Protein AF-A0A914HR76-F1 (afdb_monomer_lite)

Radius of gyration: 30.3 Å; chains: 1; bounding box: 59×58×86 Å

Structure (mmCIF, N/CA/C/O backbone):
data_AF-A0A914HR76-F1
#
_entry.id   AF-A0A914HR76-F1
#
loop_
_atom_site.group_PDB
_atom_site.id
_atom_site.type_symbol
_atom_site.label_atom_id
_atom_site.label_alt_id
_atom_site.label_comp_id
_atom_site.label_asym_id
_atom_site.label_entity_id
_atom_site.label_seq_id
_atom_site.pdbx_PDB_ins_code
_atom_site.Cartn_x
_atom_site.Cartn_y
_atom_site.Cartn_z
_atom_site.occupancy
_atom_site.B_iso_or_equiv
_atom_site.auth_seq_id
_atom_site.auth_comp_id
_atom_site.auth_asym_id
_atom_site.auth_atom_id
_atom_site.pdbx_PDB_model_num
ATOM 1 N N . MET A 1 1 ? 30.035 22.653 13.786 1.00 41.69 1 MET A N 1
ATOM 2 C CA . MET A 1 1 ? 29.464 22.064 12.554 1.00 41.69 1 MET A CA 1
ATOM 3 C C . MET A 1 1 ? 30.575 21.302 11.858 1.00 41.69 1 MET A C 1
ATOM 5 O O . MET A 1 1 ? 31.512 21.931 11.389 1.00 41.69 1 MET A O 1
ATOM 9 N N . SER A 1 2 ? 30.526 19.971 11.881 1.00 46.88 2 SER A N 1
ATOM 10 C CA . SER A 1 2 ? 31.626 19.120 11.411 1.00 46.88 2 SER A CA 1
ATOM 11 C C . SER A 1 2 ? 31.287 18.551 10.036 1.00 46.88 2 SER A C 1
ATOM 13 O O . SER A 1 2 ? 30.321 17.806 9.892 1.00 46.88 2 SER A O 1
ATOM 15 N N . ILE A 1 3 ? 32.066 18.946 9.030 1.00 53.06 3 ILE A N 1
ATOM 16 C CA . ILE A 1 3 ? 31.952 18.503 7.637 1.00 53.06 3 ILE A CA 1
ATOM 17 C C . ILE A 1 3 ? 32.621 17.128 7.531 1.00 53.06 3 ILE A C 1
ATOM 19 O O . ILE A 1 3 ? 33.834 17.008 7.712 1.00 53.06 3 ILE A O 1
ATOM 23 N N . THR A 1 4 ? 31.843 16.079 7.267 1.00 56.47 4 THR A N 1
ATOM 24 C CA . THR A 1 4 ? 32.372 14.736 7.013 1.00 56.47 4 THR A CA 1
ATOM 25 C C . THR A 1 4 ? 32.932 14.654 5.591 1.00 56.47 4 THR A C 1
ATOM 27 O O . THR A 1 4 ? 32.234 14.884 4.605 1.00 56.47 4 THR A O 1
ATOM 30 N N . LYS A 1 5 ? 34.229 14.340 5.489 1.00 58.75 5 LYS A N 1
ATOM 31 C CA . LYS A 1 5 ? 34.945 14.094 4.230 1.00 58.75 5 LYS A CA 1
ATOM 32 C C . LYS A 1 5 ? 34.415 12.819 3.561 1.00 58.75 5 LYS A C 1
ATOM 34 O O . LYS A 1 5 ? 34.592 11.723 4.088 1.00 58.75 5 LYS A O 1
ATOM 39 N N . SER A 1 6 ? 33.798 12.977 2.391 1.00 57.25 6 SER A N 1
ATOM 40 C CA . SER A 1 6 ? 33.477 11.890 1.462 1.00 57.25 6 SER A CA 1
ATOM 41 C C . SER A 1 6 ? 34.778 11.300 0.923 1.00 57.25 6 SER A C 1
ATOM 43 O O . SER A 1 6 ? 35.533 11.983 0.239 1.00 57.25 6 SER A O 1
ATOM 45 N N . THR A 1 7 ? 35.067 10.052 1.278 1.00 54.56 7 THR A N 1
ATOM 46 C CA . THR A 1 7 ? 36.196 9.297 0.733 1.00 54.56 7 THR A CA 1
ATOM 47 C C . THR A 1 7 ? 35.756 8.667 -0.582 1.00 54.56 7 THR A C 1
ATOM 49 O O . THR A 1 7 ? 34.914 7.767 -0.590 1.00 54.56 7 THR A O 1
ATOM 52 N N . ASP A 1 8 ? 36.328 9.147 -1.684 1.00 56.56 8 ASP A N 1
ATOM 53 C CA . ASP A 1 8 ? 36.183 8.559 -3.012 1.00 56.56 8 ASP A CA 1
ATOM 54 C C . ASP A 1 8 ? 36.674 7.109 -2.990 1.00 56.56 8 ASP A C 1
ATOM 56 O O . ASP A 1 8 ? 37.869 6.819 -2.924 1.00 56.56 8 ASP A O 1
ATOM 60 N N . ARG A 1 9 ? 35.727 6.168 -3.006 1.00 51.22 9 ARG A N 1
ATOM 61 C CA . ARG A 1 9 ? 36.018 4.750 -3.211 1.00 51.22 9 ARG A CA 1
ATOM 62 C C . ARG A 1 9 ? 36.084 4.490 -4.708 1.00 51.22 9 ARG A C 1
ATOM 64 O O . ARG A 1 9 ? 35.063 4.250 -5.346 1.00 51.22 9 ARG A O 1
ATOM 71 N N . THR A 1 10 ? 37.293 4.493 -5.253 1.00 59.62 10 THR A N 1
ATOM 72 C CA . THR A 1 10 ? 37.594 3.828 -6.522 1.00 59.62 10 THR A CA 1
ATOM 73 C C . THR A 1 10 ? 37.274 2.335 -6.376 1.00 59.62 10 THR A C 1
ATOM 75 O O . THR A 1 10 ? 37.791 1.684 -5.461 1.00 59.62 10 THR A O 1
ATOM 78 N N . PRO A 1 11 ? 36.396 1.760 -7.216 1.00 57.50 11 PRO A N 1
ATOM 79 C CA . PRO A 1 11 ? 36.110 0.335 -7.158 1.00 57.50 11 PRO A CA 1
ATOM 80 C C . PRO A 1 11 ? 37.369 -0.441 -7.567 1.00 57.50 11 PRO A C 1
ATOM 82 O O . PRO A 1 11 ? 37.806 -0.370 -8.713 1.00 57.50 11 PRO A O 1
ATOM 85 N N . LYS A 1 12 ? 37.972 -1.164 -6.614 1.00 61.22 12 LYS A N 1
ATOM 86 C CA . LYS A 1 12 ? 39.069 -2.103 -6.886 1.00 61.22 12 LYS A CA 1
ATOM 87 C C . LYS A 1 12 ? 38.553 -3.221 -7.793 1.00 61.22 12 LYS A C 1
ATOM 89 O O . LYS A 1 12 ? 37.604 -3.918 -7.436 1.00 61.22 12 LYS A O 1
ATOM 94 N N . LEU A 1 13 ? 39.194 -3.369 -8.949 1.00 58.78 13 LEU A N 1
ATOM 95 C CA . LEU A 1 13 ? 38.837 -4.294 -10.029 1.00 58.78 13 LEU A CA 1
ATOM 96 C C . LEU A 1 13 ? 39.187 -5.769 -9.720 1.00 58.78 13 LEU A C 1
ATOM 98 O O . LEU A 1 13 ? 38.889 -6.652 -10.517 1.00 58.78 13 LEU A O 1
ATOM 102 N N . ASP A 1 14 ? 39.765 -6.053 -8.550 1.00 62.22 14 ASP A N 1
ATOM 103 C CA . ASP A 1 14 ? 40.411 -7.336 -8.217 1.00 62.22 14 ASP A CA 1
ATOM 104 C C . ASP A 1 14 ? 39.445 -8.466 -7.803 1.00 62.22 14 ASP A C 1
ATOM 106 O O . ASP A 1 14 ? 39.868 -9.494 -7.277 1.00 62.22 14 ASP A O 1
ATOM 110 N N . LYS A 1 15 ? 38.130 -8.292 -7.987 1.00 59.03 15 LYS A N 1
ATOM 111 C CA . LYS A 1 15 ? 37.105 -9.286 -7.598 1.00 59.03 15 LYS A CA 1
ATOM 112 C C . LYS A 1 15 ? 36.183 -9.716 -8.740 1.00 59.03 15 LYS A C 1
ATOM 114 O O . LYS A 1 15 ? 35.068 -10.172 -8.496 1.00 59.03 15 LYS A O 1
ATOM 119 N N . LEU A 1 16 ? 36.626 -9.582 -9.987 1.00 55.50 16 LEU A N 1
ATOM 120 C CA . LEU A 1 16 ? 35.971 -10.255 -11.108 1.00 55.50 16 LEU A CA 1
ATOM 121 C C . LEU A 1 16 ? 36.438 -11.714 -11.145 1.00 55.50 16 LEU A C 1
ATOM 123 O O . LEU A 1 16 ? 37.628 -11.991 -11.261 1.00 55.50 16 LEU A O 1
ATOM 127 N N . ASN A 1 17 ? 35.496 -12.652 -11.010 1.00 58.00 17 ASN A N 1
ATOM 128 C CA . ASN A 1 17 ? 35.789 -14.082 -11.075 1.00 58.00 17 ASN A CA 1
ATOM 129 C C . ASN A 1 17 ? 36.459 -14.424 -12.425 1.00 58.00 17 ASN A C 1
ATOM 131 O O . ASN A 1 17 ? 35.865 -14.137 -13.469 1.00 58.00 17 ASN A O 1
ATOM 135 N N . PRO A 1 18 ? 37.625 -15.103 -12.441 1.00 57.91 18 PRO A N 1
ATOM 136 C CA . PRO A 1 18 ? 38.361 -15.427 -13.671 1.00 57.91 18 PRO A CA 1
ATOM 137 C C . PRO A 1 18 ? 37.555 -16.289 -14.659 1.00 57.91 18 PRO A C 1
ATOM 139 O O . PRO A 1 18 ? 37.808 -16.271 -15.859 1.00 57.91 18 PRO A O 1
ATOM 142 N N . ILE A 1 19 ? 36.507 -16.968 -14.184 1.00 50.34 19 ILE A N 1
ATOM 143 C CA . ILE A 1 19 ? 35.603 -17.793 -14.997 1.00 50.34 19 ILE A CA 1
ATOM 144 C C . ILE A 1 19 ? 34.814 -16.960 -16.032 1.00 50.34 19 ILE A C 1
ATOM 146 O O . ILE A 1 19 ? 34.428 -17.494 -17.067 1.00 50.34 19 ILE A O 1
ATOM 150 N N . GLN A 1 20 ? 34.609 -15.652 -15.815 1.00 55.94 20 GLN A N 1
ATOM 151 C CA . GLN A 1 20 ? 33.927 -14.790 -16.796 1.00 55.94 20 GLN A CA 1
ATOM 152 C C . GLN A 1 20 ? 34.851 -14.247 -17.897 1.00 55.94 20 GLN A C 1
ATOM 154 O O . GLN A 1 20 ? 34.352 -13.845 -18.945 1.00 55.94 20 GLN A O 1
ATOM 159 N N . LEU A 1 21 ? 36.174 -14.248 -17.693 1.00 54.78 21 LEU A N 1
ATOM 160 C CA . LEU A 1 21 ? 37.131 -13.739 -18.684 1.00 54.78 21 LEU A CA 1
ATOM 161 C C . LEU A 1 21 ? 37.548 -14.805 -19.716 1.00 54.78 21 LEU A C 1
ATOM 163 O O . LEU A 1 21 ? 37.852 -14.466 -20.854 1.00 54.78 21 LEU A O 1
ATOM 167 N N . ILE A 1 22 ? 37.521 -16.091 -19.350 1.00 51.53 22 ILE A N 1
ATOM 168 C CA . ILE A 1 22 ? 38.103 -17.186 -20.156 1.00 51.53 22 ILE A CA 1
ATOM 169 C C . ILE A 1 22 ? 37.232 -17.581 -21.371 1.00 51.53 22 ILE A C 1
ATOM 171 O O . ILE A 1 22 ? 37.702 -18.248 -22.290 1.00 51.53 22 ILE A O 1
ATOM 175 N N . SER A 1 23 ? 35.971 -17.144 -21.448 1.00 55.59 23 SER A N 1
ATOM 176 C CA . SER A 1 23 ? 35.103 -17.423 -22.605 1.00 55.59 23 SER A CA 1
ATOM 177 C C . SER A 1 23 ? 35.167 -16.372 -23.721 1.00 55.59 23 SER A C 1
ATOM 179 O O . SER A 1 23 ? 34.600 -16.609 -24.787 1.00 55.59 23 SER A O 1
ATOM 181 N N . LEU A 1 24 ? 35.868 -15.247 -23.522 1.00 58.31 24 LEU A N 1
ATOM 182 C CA . LEU A 1 24 ? 35.988 -14.176 -24.524 1.00 58.31 24 LEU A CA 1
ATOM 183 C C . LEU A 1 24 ? 37.002 -14.484 -25.635 1.00 58.31 24 LEU A C 1
ATOM 185 O O . LEU A 1 24 ? 36.773 -14.080 -26.770 1.00 58.31 24 LEU A O 1
ATOM 189 N N . ASP A 1 25 ? 38.047 -15.266 -25.352 1.00 60.28 25 ASP A N 1
ATOM 190 C CA . ASP A 1 25 ? 39.094 -15.617 -26.333 1.00 60.28 25 ASP A CA 1
ATOM 191 C C . ASP A 1 25 ? 38.597 -16.515 -27.478 1.00 60.28 25 ASP A C 1
ATOM 193 O O . ASP A 1 25 ? 39.235 -16.623 -28.523 1.00 60.28 25 ASP A O 1
ATOM 197 N N . LYS A 1 26 ? 37.437 -17.162 -27.306 1.00 69.56 26 LYS A N 1
ATOM 198 C CA . LYS A 1 26 ? 36.812 -18.002 -28.341 1.00 69.56 26 LYS A CA 1
ATOM 199 C C . LYS A 1 26 ? 35.780 -17.258 -29.190 1.00 69.56 26 LYS A C 1
ATOM 201 O O . LYS A 1 26 ? 35.271 -17.833 -30.151 1.00 69.56 26 LYS A O 1
ATOM 206 N N . LEU A 1 27 ? 35.438 -16.016 -28.843 1.00 70.94 27 LEU A N 1
ATOM 207 C CA . LEU A 1 27 ? 34.523 -15.204 -29.640 1.00 70.94 27 LEU A CA 1
ATOM 208 C C . LEU A 1 27 ? 35.293 -14.561 -30.791 1.00 70.94 27 LEU A C 1
ATOM 210 O O . LEU A 1 27 ? 36.271 -13.846 -30.590 1.00 70.94 27 LEU A O 1
ATOM 214 N N . ASN A 1 28 ? 34.811 -14.775 -32.014 1.00 80.88 28 ASN A N 1
ATOM 215 C CA . ASN A 1 28 ? 35.335 -14.077 -33.182 1.00 80.88 28 ASN A CA 1
ATOM 216 C C . ASN A 1 28 ? 35.194 -12.560 -32.950 1.00 80.88 28 ASN A C 1
ATOM 218 O O . ASN A 1 28 ? 34.149 -12.104 -32.479 1.00 80.88 28 ASN A O 1
ATOM 222 N N . THR A 1 29 ? 36.210 -11.766 -33.295 1.00 82.56 29 THR A N 1
ATOM 223 C CA . THR A 1 29 ? 36.236 -10.301 -33.129 1.00 82.56 29 THR A CA 1
ATOM 224 C C . THR A 1 29 ? 34.946 -9.628 -33.620 1.00 82.56 29 THR A C 1
ATOM 226 O O . THR A 1 29 ? 34.447 -8.692 -32.995 1.00 82.56 29 THR A O 1
ATOM 229 N N . ILE A 1 30 ? 34.334 -10.158 -34.685 1.00 81.56 30 ILE A N 1
ATOM 230 C CA . ILE A 1 30 ? 33.045 -9.686 -35.219 1.00 81.56 30 ILE A CA 1
ATOM 231 C C . ILE A 1 30 ? 31.899 -9.842 -34.201 1.00 81.56 30 ILE A C 1
ATOM 233 O O . ILE A 1 30 ? 31.056 -8.953 -34.067 1.00 81.56 30 ILE A O 1
ATOM 237 N N . GLN A 1 31 ? 31.851 -10.952 -33.464 1.00 79.56 31 GLN A N 1
ATOM 238 C CA . GLN A 1 31 ? 30.829 -11.208 -32.445 1.00 79.56 31 GLN A CA 1
ATOM 239 C C . GLN A 1 31 ? 30.989 -10.264 -31.249 1.00 79.56 31 GLN A C 1
ATOM 241 O O . GLN A 1 31 ? 29.992 -9.740 -30.751 1.00 79.56 31 GLN A O 1
ATOM 246 N N . LEU A 1 32 ? 32.229 -9.977 -30.841 1.00 83.69 32 LEU A N 1
ATOM 247 C CA . LEU A 1 32 ? 32.509 -9.026 -29.764 1.00 83.69 32 LEU A CA 1
ATOM 248 C C . LEU A 1 32 ? 32.025 -7.613 -30.123 1.00 83.69 32 LEU A C 1
ATOM 250 O O . LEU A 1 32 ? 31.327 -6.974 -29.333 1.00 83.69 32 LEU A O 1
ATOM 254 N N . ILE A 1 33 ? 32.311 -7.157 -31.347 1.00 81.56 33 ILE A N 1
ATOM 255 C CA . ILE A 1 33 ? 31.840 -5.859 -31.854 1.00 81.56 33 ILE A CA 1
ATOM 256 C C . ILE A 1 33 ? 30.304 -5.803 -31.858 1.00 81.56 33 ILE A C 1
ATOM 258 O O . ILE A 1 33 ? 29.724 -4.815 -31.403 1.00 81.56 33 ILE A O 1
ATOM 262 N N . ARG A 1 34 ? 29.619 -6.870 -32.298 1.00 80.12 34 ARG A N 1
ATOM 263 C CA . ARG A 1 34 ? 28.144 -6.943 -32.270 1.00 80.12 34 ARG A CA 1
ATOM 264 C C . ARG A 1 34 ? 27.578 -6.830 -30.854 1.00 80.12 34 ARG A C 1
ATOM 266 O O . ARG A 1 34 ? 26.590 -6.120 -30.660 1.00 80.12 34 ARG A O 1
ATOM 273 N N . ILE A 1 35 ? 28.190 -7.491 -29.870 1.00 84.62 35 ILE A N 1
ATOM 274 C CA . ILE A 1 35 ? 27.753 -7.425 -28.466 1.00 84.62 35 ILE A CA 1
ATOM 275 C C . ILE A 1 35 ? 27.925 -6.005 -27.921 1.00 84.62 35 ILE A C 1
ATOM 277 O O . ILE A 1 35 ? 26.974 -5.449 -27.368 1.00 84.62 35 ILE A O 1
ATOM 281 N N . LEU A 1 36 ? 29.090 -5.389 -28.133 1.00 81.44 36 LEU A N 1
ATOM 282 C CA . LEU A 1 36 ? 29.379 -4.033 -27.653 1.00 81.44 36 LEU A CA 1
ATOM 283 C C . LEU A 1 36 ? 28.433 -2.995 -28.268 1.00 81.44 36 LEU A C 1
ATOM 285 O O . LEU A 1 36 ? 27.884 -2.147 -27.557 1.00 81.44 36 LEU A O 1
ATOM 289 N N . LEU A 1 37 ? 28.177 -3.089 -29.575 1.00 82.69 37 LEU A N 1
ATOM 290 C CA . LEU A 1 37 ? 27.232 -2.208 -30.263 1.00 82.69 37 LEU A CA 1
ATOM 291 C C . LEU A 1 37 ? 25.797 -2.432 -29.782 1.00 82.69 37 LEU A C 1
ATOM 293 O O . LEU A 1 37 ? 25.081 -1.460 -29.543 1.00 82.69 37 LEU A O 1
ATOM 297 N N . SER A 1 38 ? 25.387 -3.684 -29.567 1.00 84.38 38 SER A N 1
ATOM 298 C CA . SER A 1 38 ? 24.053 -4.006 -29.043 1.00 84.38 38 SER A CA 1
ATOM 299 C C . SER A 1 38 ? 23.853 -3.445 -27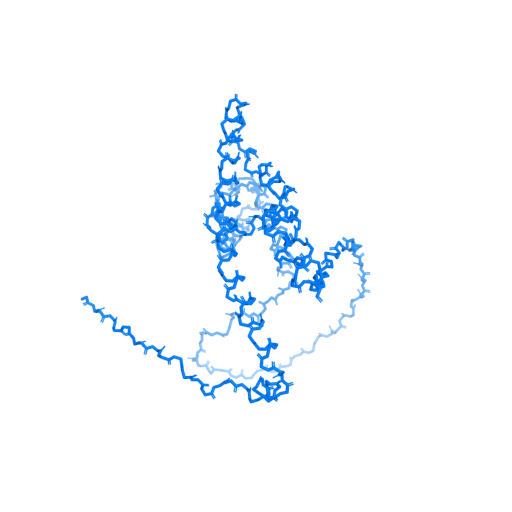.636 1.00 84.38 38 SER A C 1
ATOM 301 O O . SER A 1 38 ? 22.839 -2.804 -27.371 1.00 84.38 38 SER A O 1
ATOM 303 N N . GLN A 1 39 ? 24.833 -3.606 -26.743 1.00 81.75 39 GLN A N 1
ATOM 304 C CA . GLN A 1 39 ? 24.783 -3.054 -25.386 1.00 81.75 39 GLN A CA 1
ATOM 305 C C . GLN A 1 39 ? 24.752 -1.521 -25.389 1.00 81.75 39 GLN A C 1
ATOM 307 O O . GLN A 1 39 ? 23.947 -0.917 -24.674 1.00 81.75 39 GLN A O 1
ATOM 312 N N . SER A 1 40 ? 25.562 -0.886 -26.237 1.00 86.81 40 SER A N 1
ATOM 313 C CA . SER A 1 40 ? 25.590 0.574 -26.400 1.00 86.81 40 SER A CA 1
ATOM 314 C C . SER A 1 40 ? 24.253 1.105 -26.921 1.00 86.81 40 SER A C 1
ATOM 316 O O . SER A 1 40 ? 23.716 2.091 -26.411 1.00 86.81 40 SER A O 1
ATOM 318 N N . LEU A 1 41 ? 23.660 0.408 -27.892 1.00 81.38 41 LEU A N 1
ATOM 319 C CA . LEU A 1 41 ? 22.368 0.751 -28.472 1.00 81.38 41 LEU A CA 1
ATOM 320 C C . LEU A 1 41 ? 21.225 0.578 -27.464 1.00 81.38 41 LEU A C 1
ATOM 322 O O . LEU A 1 41 ? 20.393 1.473 -27.323 1.00 81.38 41 LEU A O 1
ATOM 326 N N . ILE A 1 42 ? 21.202 -0.532 -26.723 1.00 78.94 42 ILE A N 1
ATOM 327 C CA . ILE A 1 42 ? 20.233 -0.785 -25.647 1.00 78.94 42 ILE A CA 1
ATOM 328 C C . ILE A 1 42 ? 20.317 0.329 -24.598 1.00 78.94 42 ILE A C 1
ATOM 330 O O . ILE A 1 42 ? 19.297 0.924 -24.238 1.00 78.94 42 ILE A O 1
ATOM 334 N N . THR A 1 43 ? 21.535 0.674 -24.177 1.00 84.44 43 THR A N 1
ATOM 335 C CA . THR A 1 43 ? 21.795 1.733 -23.192 1.00 84.44 43 THR A CA 1
ATOM 336 C C . THR A 1 43 ? 21.318 3.101 -23.682 1.00 84.44 43 THR A C 1
ATOM 338 O O . THR A 1 43 ? 20.793 3.891 -22.900 1.00 84.44 43 THR A O 1
ATOM 341 N N . LEU A 1 44 ? 21.422 3.381 -24.983 1.00 83.69 44 LEU A N 1
ATOM 342 C CA . LEU A 1 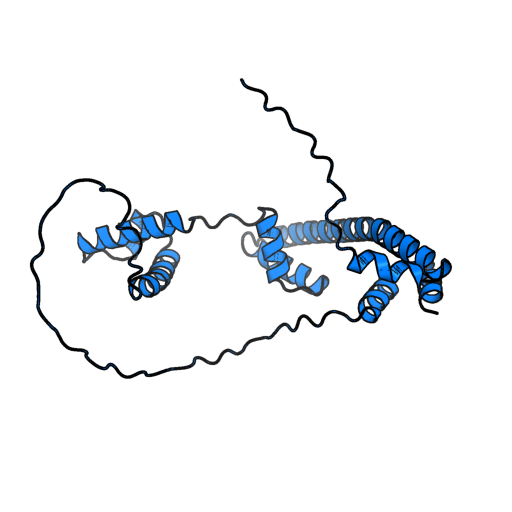44 ? 20.982 4.647 -25.571 1.00 83.69 44 LEU A CA 1
ATOM 343 C C . LEU A 1 44 ? 19.463 4.714 -25.813 1.00 83.69 44 LEU A C 1
ATOM 345 O O . LEU A 1 44 ? 18.846 5.773 -25.645 1.00 83.69 44 LEU A O 1
ATOM 349 N N . ILE A 1 45 ? 18.849 3.608 -26.239 1.00 78.94 45 ILE A N 1
ATOM 350 C CA . ILE A 1 45 ? 17.440 3.563 -26.656 1.00 78.94 45 ILE A CA 1
ATOM 351 C C . ILE A 1 45 ? 16.500 3.456 -25.455 1.00 78.94 45 ILE A C 1
ATOM 353 O O . ILE A 1 45 ? 15.484 4.162 -25.428 1.00 78.94 45 ILE A O 1
ATOM 357 N N . ILE A 1 46 ? 16.823 2.631 -24.451 1.00 77.38 46 ILE A N 1
ATOM 358 C CA . ILE A 1 46 ? 15.942 2.396 -23.296 1.00 77.38 46 ILE A CA 1
ATOM 359 C C . ILE A 1 46 ? 15.548 3.714 -22.605 1.00 77.38 46 ILE A C 1
ATOM 361 O O . ILE A 1 46 ? 14.346 3.958 -22.468 1.00 77.38 46 ILE A O 1
ATOM 365 N N . PRO A 1 47 ? 16.473 4.630 -22.252 1.00 82.75 47 PRO A N 1
ATOM 366 C CA . PRO A 1 47 ? 16.106 5.882 -21.592 1.00 82.75 47 PRO A CA 1
ATOM 367 C C . PRO A 1 47 ? 15.181 6.759 -22.443 1.00 82.75 47 PRO A C 1
ATOM 369 O O . PRO A 1 47 ? 14.272 7.396 -21.909 1.00 82.75 47 PRO A O 1
ATOM 372 N N . LYS A 1 48 ? 15.370 6.789 -23.771 1.00 81.50 48 LYS A N 1
ATOM 373 C CA . LYS A 1 48 ? 14.520 7.566 -24.691 1.00 81.50 48 LYS A CA 1
ATOM 374 C C . LYS A 1 48 ? 13.111 6.980 -24.783 1.00 81.50 48 LYS A C 1
ATOM 376 O O . LYS A 1 48 ? 12.134 7.726 -24.710 1.00 81.50 48 LYS A O 1
ATOM 381 N N . MET A 1 49 ? 12.993 5.657 -24.887 1.00 75.81 49 MET A N 1
ATOM 382 C CA . MET A 1 49 ? 11.696 4.974 -24.897 1.00 75.81 49 MET A CA 1
ATOM 383 C C . MET A 1 49 ? 10.953 5.142 -23.571 1.00 75.81 49 MET A C 1
ATOM 385 O O . MET A 1 49 ? 9.758 5.440 -23.577 1.00 75.81 49 MET A O 1
ATOM 389 N N . VAL A 1 50 ? 11.660 5.016 -22.443 1.00 76.50 50 VAL A N 1
ATOM 390 C CA . VAL A 1 50 ? 11.098 5.221 -21.100 1.00 76.50 50 VAL A CA 1
ATOM 391 C C . VAL A 1 50 ? 10.610 6.660 -20.937 1.00 76.50 50 VAL A C 1
ATOM 393 O O . VAL A 1 50 ? 9.468 6.864 -20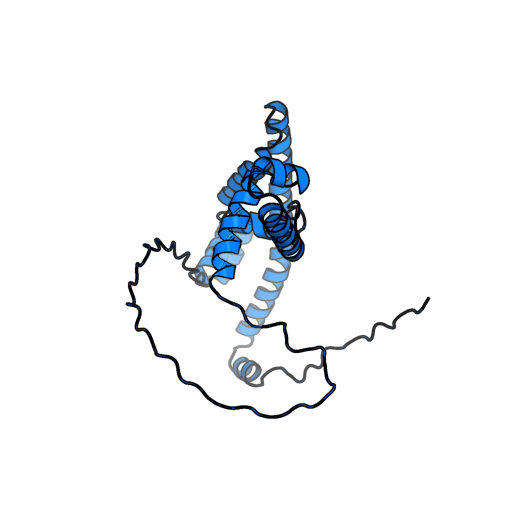.529 1.00 76.50 50 VAL A O 1
ATOM 396 N N . LYS A 1 51 ? 11.402 7.664 -21.342 1.00 81.56 51 LYS A N 1
ATOM 397 C CA . LYS A 1 51 ? 10.993 9.082 -21.305 1.00 81.56 51 LYS A CA 1
ATOM 398 C C . LYS A 1 51 ? 9.749 9.354 -22.154 1.00 81.56 51 LYS A C 1
ATOM 400 O O . LYS A 1 51 ? 8.830 10.030 -21.692 1.00 81.56 51 LYS A O 1
ATOM 405 N N . ASN A 1 52 ? 9.682 8.808 -23.369 1.00 80.25 52 ASN A N 1
ATOM 406 C CA . ASN A 1 52 ? 8.530 8.999 -24.252 1.00 80.25 52 ASN A CA 1
ATOM 407 C C . ASN A 1 52 ? 7.262 8.332 -23.700 1.00 80.25 52 ASN A C 1
ATOM 409 O O . ASN A 1 52 ? 6.213 8.977 -23.652 1.00 80.25 52 ASN A O 1
ATOM 413 N N . LYS A 1 53 ? 7.356 7.085 -23.217 1.00 78.56 53 LYS A N 1
ATOM 414 C CA . LYS A 1 53 ? 6.230 6.399 -22.560 1.00 78.56 53 LYS A CA 1
ATOM 415 C C . LYS A 1 53 ? 5.777 7.148 -21.307 1.00 78.56 53 LYS A C 1
ATOM 417 O O . LYS A 1 53 ? 4.583 7.386 -21.153 1.00 78.56 53 LYS A O 1
ATOM 422 N N . ALA A 1 54 ? 6.707 7.606 -20.468 1.00 75.69 54 ALA A N 1
ATOM 423 C CA . ALA A 1 54 ? 6.391 8.402 -19.283 1.00 75.69 54 ALA A CA 1
ATOM 424 C C . ALA A 1 54 ? 5.645 9.697 -19.644 1.00 75.69 54 ALA A C 1
ATOM 426 O O . ALA A 1 54 ? 4.660 10.039 -18.995 1.00 75.69 54 ALA A O 1
ATOM 427 N N . LYS A 1 55 ? 6.050 10.387 -20.719 1.00 84.81 55 LYS A N 1
ATOM 428 C CA . LYS A 1 55 ? 5.369 11.600 -21.201 1.00 84.81 55 LYS A CA 1
ATOM 429 C C . LYS A 1 55 ? 3.932 11.320 -21.652 1.00 84.81 55 LYS A C 1
ATOM 431 O O . LYS A 1 55 ? 3.036 12.099 -21.327 1.00 84.81 55 LYS A O 1
ATOM 436 N N . ILE A 1 56 ? 3.702 10.213 -22.362 1.00 80.81 56 ILE A N 1
ATOM 437 C CA . ILE A 1 56 ? 2.360 9.785 -22.792 1.00 80.81 56 ILE A CA 1
ATOM 438 C C . ILE A 1 56 ? 1.493 9.444 -21.575 1.00 80.81 56 ILE A C 1
ATOM 440 O O . ILE A 1 56 ? 0.397 9.986 -21.442 1.00 80.81 56 ILE A O 1
ATOM 444 N N . LEU A 1 57 ? 2.009 8.631 -20.650 1.00 76.94 57 LEU A N 1
ATOM 445 C CA . LEU A 1 57 ? 1.307 8.253 -19.419 1.00 76.94 57 LEU A CA 1
ATOM 446 C C . LEU A 1 57 ? 0.949 9.473 -18.566 1.00 76.94 57 LEU A C 1
ATOM 448 O O . LEU A 1 57 ? -0.159 9.568 -18.045 1.00 76.94 57 LEU A O 1
ATOM 452 N N . LEU A 1 58 ? 1.854 10.448 -18.467 1.00 81.62 58 LEU A N 1
ATOM 453 C CA . LEU A 1 58 ? 1.627 11.675 -17.708 1.00 81.62 58 LEU A CA 1
ATOM 454 C C . LEU A 1 58 ? 0.553 12.558 -18.359 1.00 81.62 58 LEU A C 1
ATOM 456 O O . LEU A 1 58 ? -0.246 13.171 -17.651 1.00 81.62 58 LEU A O 1
ATOM 460 N N . LYS A 1 59 ? 0.482 12.590 -19.696 1.00 86.44 59 LYS A N 1
ATOM 461 C CA . LYS A 1 59 ? -0.592 13.275 -20.432 1.00 86.44 59 LYS A CA 1
ATOM 462 C C . LYS A 1 59 ? -1.944 12.581 -20.227 1.00 86.44 59 LYS A C 1
ATOM 464 O O . LYS A 1 59 ? -2.915 13.250 -19.891 1.00 86.44 59 LYS A O 1
ATOM 469 N N . MET A 1 60 ? -1.994 11.255 -20.356 1.00 75.50 60 MET A N 1
ATOM 470 C CA . MET A 1 60 ? -3.205 10.460 -20.111 1.00 75.50 60 MET A CA 1
ATOM 471 C C . MET A 1 60 ? -3.709 10.620 -18.672 1.00 75.50 60 MET A C 1
ATOM 473 O O . MET A 1 60 ? -4.890 10.875 -18.454 1.00 75.50 60 MET A O 1
ATOM 477 N N . SER A 1 61 ? -2.804 10.560 -17.692 1.00 79.06 61 SER A N 1
ATOM 478 C CA . SER A 1 61 ? -3.109 10.770 -16.273 1.00 79.06 61 SER A CA 1
ATOM 479 C C . SER A 1 61 ? -3.723 12.150 -16.010 1.00 79.06 61 SER A C 1
ATOM 481 O O . SER A 1 61 ? -4.733 12.251 -15.314 1.00 79.06 61 SER A O 1
ATOM 483 N N . LYS A 1 62 ? -3.168 13.215 -16.606 1.00 84.50 62 LYS A N 1
ATOM 484 C CA . LYS A 1 62 ? -3.713 14.579 -16.489 1.00 84.50 62 LYS A CA 1
ATOM 485 C C . LYS A 1 62 ? -5.115 14.703 -17.088 1.00 84.50 62 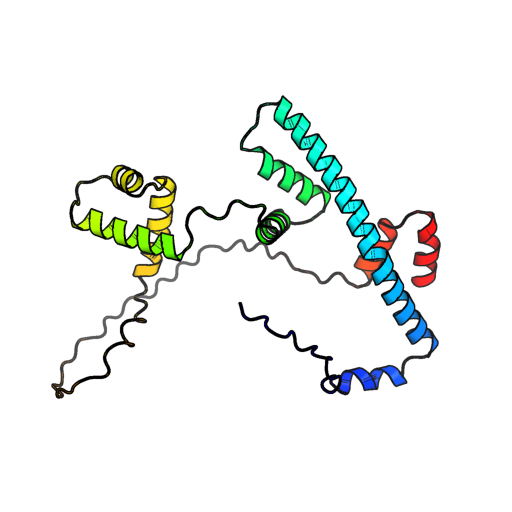LYS A C 1
ATOM 487 O O . LYS A 1 62 ? -5.976 15.308 -16.453 1.00 84.50 62 LYS A O 1
ATOM 492 N N . ASN A 1 63 ? -5.347 14.118 -18.262 1.00 82.69 63 ASN A N 1
ATOM 493 C CA . ASN A 1 63 ? -6.653 14.163 -18.922 1.00 82.69 63 ASN A CA 1
ATOM 494 C C . ASN A 1 63 ? -7.714 13.407 -18.110 1.00 82.69 63 ASN A C 1
ATOM 496 O O . ASN A 1 63 ? -8.737 13.989 -17.764 1.00 82.69 63 ASN A O 1
ATOM 500 N N . MET A 1 64 ? -7.411 12.175 -17.682 1.00 79.38 64 MET A N 1
ATOM 501 C CA . MET A 1 64 ? -8.311 11.386 -16.828 1.00 79.38 64 MET A CA 1
ATOM 502 C C . MET A 1 64 ? -8.637 12.106 -15.513 1.00 79.38 64 MET A C 1
ATOM 504 O O . MET A 1 64 ? -9.774 12.074 -15.049 1.00 79.38 64 MET A O 1
ATOM 508 N N . LYS A 1 65 ? -7.668 12.820 -14.924 1.00 80.62 65 LYS A N 1
ATOM 509 C CA . LYS A 1 65 ? -7.904 13.675 -13.750 1.00 80.62 65 LYS A CA 1
ATOM 510 C C . LYS A 1 65 ? -8.892 14.799 -14.017 1.00 80.62 65 LYS A C 1
ATOM 512 O O . LYS A 1 65 ? -9.740 15.064 -13.168 1.00 80.62 65 LYS A O 1
ATOM 517 N N . ALA A 1 66 ? -8.796 15.455 -15.166 1.00 82.75 66 ALA A N 1
ATOM 518 C CA . ALA A 1 66 ? -9.712 16.527 -15.530 1.00 82.75 66 ALA A CA 1
ATOM 519 C C . ALA A 1 66 ? -11.142 16.014 -15.776 1.00 82.75 66 ALA A C 1
ATOM 521 O O . ALA A 1 66 ? -12.097 16.664 -15.353 1.00 82.75 66 ALA A O 1
ATOM 522 N N . ASP A 1 67 ? -11.294 14.860 -16.428 1.00 77.81 67 ASP A N 1
ATOM 523 C CA . ASP A 1 67 ? -12.605 14.254 -16.702 1.00 77.81 67 ASP A CA 1
ATOM 524 C C . ASP A 1 67 ? -13.286 13.774 -15.413 1.00 77.81 67 ASP A C 1
ATOM 526 O O . ASP A 1 67 ? -14.455 14.065 -15.166 1.00 77.81 67 ASP A O 1
ATOM 530 N N . LEU A 1 68 ? -12.538 13.123 -14.521 1.00 71.00 68 LEU A N 1
ATOM 531 C CA . LEU A 1 68 ? -13.083 12.617 -13.257 1.00 71.00 68 LEU A CA 1
ATOM 532 C C . LEU A 1 68 ? -13.410 13.734 -12.257 1.00 71.00 68 LEU A C 1
ATOM 534 O O . LEU A 1 68 ? -14.393 13.628 -11.523 1.00 71.00 68 LEU A O 1
ATOM 538 N N . ASN A 1 69 ? -12.644 14.831 -12.260 1.00 78.12 69 ASN A N 1
ATOM 539 C CA . ASN A 1 69 ? -12.996 16.030 -11.496 1.00 78.12 69 ASN A CA 1
ATOM 540 C C . ASN A 1 69 ? -14.324 16.634 -11.974 1.00 78.12 69 ASN A C 1
ATOM 542 O O . ASN A 1 69 ? -15.120 17.058 -11.138 1.00 78.12 69 ASN A O 1
ATOM 546 N N . ARG A 1 70 ? -14.582 16.637 -13.291 1.00 84.56 70 ARG A N 1
ATOM 547 C CA . ARG A 1 70 ? -15.874 17.062 -13.857 1.00 84.56 70 ARG A CA 1
ATOM 548 C C . ARG A 1 70 ? -17.023 16.146 -13.426 1.00 84.56 70 ARG A C 1
ATOM 550 O O . ARG A 1 70 ? -18.121 16.636 -13.201 1.00 84.56 70 ARG A O 1
ATOM 557 N N . ALA A 1 71 ? -16.759 14.855 -13.238 1.00 80.44 71 ALA A N 1
ATOM 558 C CA . ALA A 1 71 ? -17.747 13.873 -12.789 1.00 80.44 71 ALA A CA 1
ATOM 559 C C . ALA A 1 71 ? -17.961 13.816 -11.256 1.00 80.44 71 ALA A C 1
ATOM 561 O O . ALA A 1 71 ? -18.767 13.023 -10.781 1.00 80.44 71 ALA A O 1
ATOM 562 N N . GLY A 1 72 ? -17.253 14.623 -10.454 1.00 82.00 72 GLY A N 1
ATOM 563 C CA . GLY A 1 72 ? -17.482 14.725 -9.002 1.00 82.00 72 GLY A CA 1
ATOM 564 C C . GLY A 1 72 ? -16.884 13.605 -8.129 1.00 82.00 72 GLY A C 1
ATOM 565 O O . GLY A 1 72 ? -17.091 13.597 -6.913 1.00 82.00 72 GLY A O 1
ATOM 566 N N . PHE A 1 73 ? -16.087 12.684 -8.682 1.00 68.19 73 PHE A N 1
ATOM 567 C CA . PHE A 1 73 ? -15.511 11.555 -7.932 1.00 68.19 73 PHE A CA 1
ATOM 568 C C . PHE A 1 73 ? -14.196 11.922 -7.215 1.00 68.19 73 PHE A C 1
ATOM 570 O O . PHE A 1 73 ? -13.112 11.812 -7.782 1.00 68.19 73 PHE A O 1
ATOM 577 N N . LYS A 1 74 ? -14.252 12.312 -5.930 1.00 63.75 74 LYS A N 1
ATOM 578 C CA . LYS A 1 74 ? -13.063 12.816 -5.196 1.00 63.75 74 LYS A CA 1
ATOM 579 C C . LYS A 1 74 ? -12.146 11.757 -4.548 1.00 63.75 74 LYS A C 1
ATOM 581 O O . LYS A 1 74 ? -10.971 12.050 -4.360 1.00 63.75 74 LYS A O 1
ATOM 586 N N . ASN A 1 75 ? -12.619 10.540 -4.232 1.00 57.25 75 ASN A N 1
ATOM 587 C CA . ASN A 1 75 ? -11.828 9.555 -3.450 1.00 57.25 75 ASN A CA 1
ATOM 588 C C . ASN A 1 75 ? -11.618 8.167 -4.103 1.00 57.25 75 ASN A C 1
ATOM 590 O O . ASN A 1 75 ? -10.702 7.454 -3.700 1.00 57.25 75 ASN A O 1
ATOM 594 N N . SER A 1 76 ? -12.403 7.791 -5.122 1.00 61.75 76 SER A N 1
ATOM 595 C CA . SER A 1 76 ? -12.256 6.520 -5.878 1.00 61.75 76 SER A CA 1
ATOM 596 C C . SER A 1 76 ? -11.195 6.595 -7.001 1.00 61.75 76 SER A C 1
ATOM 598 O O . SER A 1 76 ? -10.600 5.599 -7.411 1.00 61.75 76 SER A O 1
ATOM 600 N N . TYR A 1 77 ? -10.897 7.824 -7.434 1.00 67.81 77 TYR A N 1
ATOM 601 C CA . TYR A 1 77 ? -10.098 8.217 -8.602 1.00 67.81 77 TYR A CA 1
ATOM 602 C C . TYR A 1 77 ? -8.751 7.495 -8.771 1.00 67.81 77 TYR A C 1
ATOM 604 O O . TYR A 1 77 ? -8.387 7.080 -9.871 1.00 67.81 77 TYR A O 1
ATOM 612 N N . HIS A 1 78 ? -7.987 7.346 -7.688 1.00 73.19 78 HIS A N 1
ATOM 613 C CA . HIS A 1 78 ? -6.614 6.860 -7.804 1.00 73.19 78 HIS A CA 1
ATOM 614 C C . HIS A 1 78 ? -6.541 5.379 -8.177 1.00 73.19 78 HIS A C 1
ATOM 616 O O . HIS A 1 78 ? -5.604 4.987 -8.863 1.00 73.19 78 HIS A O 1
ATOM 622 N N . GLN A 1 79 ? -7.516 4.568 -7.760 1.00 81.81 79 GLN A N 1
ATOM 623 C CA . GLN A 1 79 ? -7.479 3.131 -8.024 1.00 81.81 79 GLN A CA 1
ATOM 624 C C . GLN A 1 79 ? -7.898 2.794 -9.455 1.00 81.81 79 GLN A C 1
ATOM 626 O O . GLN A 1 79 ? -7.316 1.892 -10.049 1.00 81.81 79 GLN A O 1
ATOM 631 N N . GLU A 1 80 ? -8.876 3.500 -10.027 1.00 85.62 80 GLU A N 1
ATOM 632 C CA . GLU A 1 80 ? -9.336 3.217 -11.393 1.00 85.62 80 GLU A CA 1
ATOM 633 C C . GLU A 1 80 ? -8.316 3.622 -12.451 1.00 85.62 80 GLU A C 1
ATOM 635 O O . GLU A 1 80 ? -8.037 2.836 -13.351 1.00 85.62 80 GLU A O 1
ATOM 640 N N . ILE A 1 81 ? -7.674 4.783 -12.303 1.00 85.06 81 ILE A N 1
ATOM 641 C CA . ILE A 1 81 ? -6.596 5.183 -13.218 1.00 85.06 81 ILE A CA 1
ATOM 642 C C . ILE A 1 81 ? -5.445 4.196 -13.163 1.00 85.06 81 ILE A C 1
ATOM 644 O O . ILE A 1 81 ? -4.916 3.816 -14.201 1.00 85.06 81 ILE A O 1
ATOM 648 N N . ASP A 1 82 ? -5.072 3.754 -11.966 1.00 87.38 82 ASP A N 1
ATOM 649 C CA . ASP A 1 82 ? -3.995 2.785 -11.806 1.00 87.38 82 ASP A CA 1
ATOM 650 C C . ASP A 1 82 ? -4.348 1.441 -12.443 1.00 87.38 82 ASP A C 1
ATOM 652 O O . ASP A 1 82 ? -3.476 0.807 -13.033 1.00 87.38 82 ASP A O 1
ATOM 656 N N . LYS A 1 83 ? -5.621 1.025 -12.394 1.00 89.62 83 LYS A N 1
ATOM 657 C CA . LYS A 1 83 ? -6.108 -0.158 -13.119 1.00 89.62 83 LYS A CA 1
ATOM 658 C C . LYS A 1 83 ? -6.032 0.033 -14.633 1.00 89.62 83 LYS A C 1
ATOM 660 O O . LYS A 1 83 ? -5.545 -0.864 -15.315 1.00 89.62 83 LYS A O 1
ATOM 665 N N . THR A 1 84 ? -6.465 1.178 -15.157 1.00 89.00 84 THR A N 1
ATOM 666 C CA . THR A 1 84 ? -6.402 1.478 -16.597 1.00 89.00 84 THR A CA 1
ATOM 667 C C . THR A 1 84 ? -4.957 1.530 -17.083 1.00 89.00 84 THR A C 1
ATOM 669 O O . THR A 1 84 ? -4.616 0.879 -18.063 1.00 89.00 84 THR A O 1
ATOM 672 N N . VAL A 1 85 ? -4.073 2.216 -16.355 1.00 85.94 85 VAL A N 1
ATOM 673 C CA . VAL A 1 85 ? -2.636 2.269 -16.659 1.00 85.94 85 VAL A CA 1
ATOM 674 C C . VAL A 1 85 ? -2.007 0.877 -16.595 1.00 85.94 85 VAL A C 1
ATOM 676 O O . VAL A 1 85 ? -1.234 0.525 -17.480 1.00 85.94 85 VAL A O 1
ATOM 679 N N . ALA A 1 86 ? -2.347 0.064 -15.589 1.00 90.38 86 ALA A N 1
ATOM 680 C CA . ALA A 1 86 ? -1.857 -1.310 -15.492 1.00 90.38 86 ALA A CA 1
ATOM 681 C C . ALA A 1 86 ? -2.299 -2.155 -16.700 1.00 90.38 86 ALA A C 1
ATOM 683 O O . ALA A 1 86 ? -1.479 -2.865 -17.280 1.00 90.38 86 ALA A O 1
ATOM 684 N N . LYS A 1 87 ? -3.565 -2.012 -17.123 1.00 92.31 87 LYS A N 1
ATOM 685 C CA . LYS A 1 87 ? -4.130 -2.690 -18.297 1.00 92.31 87 LYS A CA 1
ATOM 686 C C . LYS A 1 87 ? -3.418 -2.288 -19.592 1.00 92.31 87 LYS A C 1
ATOM 688 O O . LYS A 1 87 ? -2.981 -3.168 -20.323 1.00 92.31 87 LYS A O 1
ATOM 693 N N . GLU A 1 88 ? -3.247 -0.991 -19.843 1.00 86.62 88 GLU A N 1
ATOM 694 C CA . GLU A 1 88 ? -2.570 -0.463 -21.043 1.00 86.62 88 GLU A CA 1
ATOM 695 C C . GLU A 1 88 ? -1.091 -0.863 -21.120 1.00 86.62 88 GLU A C 1
ATOM 697 O O . GLU A 1 88 ? -0.536 -1.066 -22.198 1.00 86.62 88 GLU A O 1
ATOM 702 N N . LEU A 1 89 ? -0.430 -0.990 -19.969 1.00 82.94 89 LEU A N 1
ATOM 703 C CA . LEU A 1 89 ? 0.970 -1.402 -19.896 1.00 82.94 89 LEU A CA 1
ATOM 704 C C . LEU A 1 89 ? 1.160 -2.924 -19.886 1.00 82.94 89 LEU A C 1
ATOM 706 O O . LEU A 1 89 ? 2.304 -3.374 -19.941 1.00 82.94 89 LEU A O 1
ATOM 710 N N . GLY A 1 90 ? 0.081 -3.709 -19.805 1.00 91.44 90 GLY A N 1
ATOM 711 C CA . GLY A 1 90 ? 0.153 -5.167 -19.694 1.00 91.44 90 GLY A CA 1
ATOM 712 C C . GLY A 1 90 ? 0.841 -5.645 -18.410 1.00 91.44 90 GLY A C 1
ATOM 713 O O . GLY A 1 90 ? 1.496 -6.683 -18.416 1.00 91.44 90 GLY A O 1
ATOM 714 N N . ILE A 1 91 ? 0.737 -4.887 -17.314 1.00 91.25 91 ILE A N 1
ATOM 715 C CA . ILE A 1 91 ? 1.356 -5.219 -16.022 1.00 91.25 91 ILE A CA 1
ATOM 716 C C . ILE A 1 91 ? 0.303 -5.401 -14.934 1.00 91.25 91 ILE A C 1
ATOM 718 O O . ILE A 1 91 ? -0.805 -4.874 -15.003 1.00 91.25 91 ILE A O 1
ATOM 722 N N . CYS A 1 92 ? 0.658 -6.132 -13.879 1.00 92.31 92 CYS A N 1
ATOM 723 C CA . CYS A 1 92 ? -0.216 -6.281 -12.725 1.00 92.31 92 CYS A CA 1
ATOM 724 C C . CYS A 1 92 ? -0.413 -4.932 -12.014 1.00 92.31 92 CYS A C 1
ATOM 726 O O . CYS A 1 92 ? 0.543 -4.197 -11.760 1.00 92.31 92 CYS A O 1
ATOM 728 N N . PHE A 1 93 ? -1.650 -4.643 -11.602 1.00 90.25 93 PHE A N 1
ATOM 729 C CA . PHE A 1 93 ? -1.984 -3.480 -10.772 1.00 90.25 93 PHE A CA 1
ATOM 730 C C . PHE A 1 93 ? -1.096 -3.373 -9.520 1.00 90.25 93 PHE A C 1
ATOM 732 O O . PHE A 1 93 ? -0.722 -2.277 -9.103 1.00 90.25 93 PHE A O 1
ATOM 739 N N . ARG A 1 94 ? -0.704 -4.516 -8.938 1.00 88.19 94 ARG A N 1
ATOM 740 C CA . ARG A 1 94 ? 0.188 -4.557 -7.773 1.00 88.19 94 ARG A CA 1
ATOM 741 C C . ARG A 1 94 ? 1.560 -3.945 -8.064 1.00 88.19 94 ARG A C 1
ATOM 743 O O . ARG A 1 94 ? 2.119 -3.305 -7.181 1.00 88.19 94 ARG A O 1
ATOM 750 N N . THR A 1 95 ? 2.065 -4.086 -9.288 1.00 88.00 95 THR A N 1
ATOM 751 C CA . THR A 1 95 ? 3.337 -3.491 -9.719 1.00 88.00 95 THR A CA 1
ATOM 752 C C . THR A 1 95 ? 3.258 -1.965 -9.703 1.00 88.00 95 THR A C 1
ATOM 754 O O . THR A 1 95 ? 4.109 -1.321 -9.097 1.00 88.00 95 THR A O 1
ATOM 757 N N . ILE A 1 96 ? 2.188 -1.386 -10.266 1.00 90.19 96 ILE A N 1
ATOM 758 C CA . ILE A 1 96 ? 1.935 0.066 -10.203 1.00 90.19 96 ILE A CA 1
ATOM 759 C C . ILE A 1 96 ? 1.829 0.543 -8.750 1.00 90.19 96 ILE A C 1
ATOM 761 O O . ILE A 1 96 ? 2.413 1.564 -8.386 1.00 90.19 96 ILE A O 1
ATOM 765 N N . PHE A 1 97 ? 1.112 -0.203 -7.905 1.00 87.06 97 PHE A N 1
ATOM 766 C CA . PHE A 1 97 ? 0.969 0.127 -6.488 1.00 87.06 97 PHE A CA 1
ATOM 767 C C . PHE A 1 97 ? 2.318 0.138 -5.752 1.00 87.06 97 PHE A C 1
ATOM 769 O O . PHE A 1 97 ? 2.598 1.079 -5.011 1.00 87.06 97 PHE A O 1
ATOM 776 N N . ASN A 1 98 ? 3.163 -0.872 -5.976 1.00 83.50 98 ASN A N 1
ATOM 777 C CA . ASN A 1 98 ? 4.489 -0.954 -5.365 1.00 83.50 98 ASN A CA 1
ATOM 778 C C . ASN A 1 98 ? 5.383 0.210 -5.816 1.00 83.50 98 ASN A C 1
ATOM 780 O O . ASN A 1 98 ? 5.952 0.881 -4.962 1.00 83.50 98 ASN A O 1
ATOM 784 N N . TRP A 1 99 ? 5.414 0.538 -7.114 1.00 88.56 99 TRP A N 1
ATOM 785 C CA . TRP A 1 99 ? 6.161 1.703 -7.611 1.00 88.56 99 TRP A CA 1
ATOM 786 C C . TRP A 1 99 ? 5.695 3.008 -6.974 1.00 88.56 99 TRP A C 1
ATOM 788 O O . TRP A 1 99 ? 6.509 3.834 -6.571 1.00 88.56 99 TRP A O 1
ATOM 798 N N . LYS A 1 100 ? 4.383 3.206 -6.820 1.00 85.94 100 LYS A N 1
ATOM 799 C CA . LYS A 1 100 ? 3.866 4.381 -6.106 1.00 85.94 100 LYS A CA 1
ATOM 800 C C . LYS A 1 100 ? 4.288 4.408 -4.643 1.00 85.94 100 LYS A C 1
ATOM 802 O O . LYS A 1 100 ? 4.525 5.492 -4.115 1.00 85.94 100 LYS A O 1
ATOM 807 N N . SER A 1 101 ? 4.359 3.248 -3.997 1.00 79.69 101 SER A N 1
ATOM 808 C CA . SER A 1 101 ? 4.832 3.130 -2.619 1.00 79.69 101 SER A CA 1
ATOM 809 C C . SER A 1 101 ? 6.315 3.471 -2.497 1.00 79.69 101 SER A C 1
ATOM 811 O O . SER A 1 101 ? 6.680 4.238 -1.612 1.00 79.69 101 SER A O 1
ATOM 813 N N . GLU A 1 102 ? 7.152 2.962 -3.399 1.00 77.75 102 GLU A N 1
ATOM 814 C CA . GLU A 1 102 ? 8.590 3.261 -3.461 1.00 77.75 102 GLU A CA 1
ATOM 815 C C . GLU A 1 102 ? 8.855 4.746 -3.749 1.00 77.75 102 GLU A C 1
ATOM 817 O O . GLU A 1 102 ? 9.763 5.340 -3.177 1.00 77.75 102 GLU A O 1
ATOM 822 N N . LEU A 1 103 ? 8.009 5.377 -4.569 1.00 79.62 103 LEU A N 1
ATOM 823 C CA . LEU A 1 103 ? 8.064 6.810 -4.874 1.00 79.62 103 LEU A CA 1
ATOM 824 C C . LEU A 1 103 ? 7.401 7.703 -3.807 1.00 79.62 103 LEU A C 1
ATOM 826 O O . LEU A 1 103 ? 7.273 8.909 -4.021 1.00 79.62 103 LEU A O 1
ATOM 830 N N . GLY A 1 104 ? 6.912 7.143 -2.694 1.00 80.00 104 GLY A N 1
ATOM 831 C CA . GLY A 1 104 ? 6.248 7.904 -1.626 1.00 80.00 104 GLY A CA 1
ATOM 832 C C . GLY A 1 104 ? 4.914 8.551 -2.029 1.00 80.00 104 GLY A C 1
ATOM 833 O O . GLY A 1 104 ? 4.418 9.440 -1.341 1.00 80.00 104 GLY A O 1
ATOM 834 N N . GLN A 1 105 ? 4.312 8.127 -3.144 1.00 78.56 105 GLN A N 1
ATOM 835 C CA . GLN A 1 105 ? 3.038 8.657 -3.645 1.00 78.56 105 GLN A CA 1
ATOM 836 C C . GLN A 1 105 ? 1.820 8.017 -2.976 1.00 78.56 105 GLN A C 1
ATOM 838 O O . GLN A 1 105 ? 0.713 8.559 -3.037 1.00 78.56 105 GLN A O 1
ATOM 843 N N . THR A 1 106 ? 1.989 6.860 -2.339 1.00 78.50 106 THR A N 1
ATOM 844 C CA . THR A 1 106 ? 0.959 6.313 -1.456 1.00 78.50 106 THR A CA 1
ATOM 845 C C . THR A 1 106 ? 1.068 6.982 -0.099 1.00 78.50 106 THR A C 1
ATOM 847 O O . THR A 1 106 ? 2.147 7.007 0.491 1.00 78.50 106 THR A O 1
ATOM 850 N N . LYS A 1 107 ? -0.057 7.474 0.435 1.00 72.25 107 LYS A N 1
ATOM 851 C CA . LYS A 1 107 ? -0.097 7.930 1.828 1.00 72.25 107 LYS A CA 1
ATOM 852 C C . LYS A 1 107 ? 0.408 6.778 2.704 1.00 72.25 107 LYS A C 1
ATOM 854 O O . LYS A 1 107 ? -0.150 5.682 2.583 1.00 72.25 107 LYS A O 1
ATOM 859 N N . PRO A 1 108 ? 1.440 6.987 3.541 1.00 69.31 108 PRO A N 1
ATOM 860 C CA . PRO A 1 108 ? 1.896 5.943 4.439 1.00 69.31 108 PRO A CA 1
ATOM 861 C C . PRO A 1 108 ? 0.701 5.464 5.258 1.00 69.31 108 PRO A C 1
ATOM 863 O O . PRO A 1 108 ? -0.194 6.251 5.596 1.00 69.31 108 PRO A O 1
ATOM 866 N N . ASN A 1 109 ? 0.651 4.161 5.543 1.00 69.25 109 ASN A N 1
ATOM 867 C CA . ASN A 1 109 ? -0.326 3.645 6.493 1.00 69.25 109 ASN A CA 1
ATOM 868 C C . ASN A 1 109 ? -0.261 4.527 7.743 1.00 69.25 109 ASN A C 1
ATOM 870 O O . ASN A 1 109 ? 0.825 4.734 8.278 1.00 69.25 109 ASN A O 1
ATOM 874 N N . LYS A 1 110 ? -1.412 5.054 8.188 1.00 79.25 110 LYS A N 1
ATOM 875 C CA . LYS A 1 110 ? -1.487 6.041 9.284 1.00 79.25 110 LYS A CA 1
ATOM 876 C C . LYS A 1 110 ? -0.767 5.600 10.564 1.00 79.25 110 LYS A C 1
ATOM 878 O O . LYS A 1 110 ? -0.470 6.441 11.399 1.00 79.25 110 LYS A O 1
ATOM 883 N N . HIS A 1 111 ? -0.542 4.296 10.715 1.00 89.50 111 HIS A N 1
ATOM 884 C CA . HIS A 1 111 ? 0.136 3.704 11.853 1.00 89.50 111 HIS A CA 1
ATOM 885 C C . HIS A 1 111 ? 1.175 2.694 11.368 1.00 89.50 111 HIS A C 1
ATOM 887 O O . HIS A 1 111 ? 0.832 1.708 10.702 1.00 89.50 111 HIS A O 1
ATOM 893 N N . SER A 1 112 ? 2.431 2.922 11.738 1.00 89.75 112 SER A N 1
ATOM 894 C CA . SER A 1 112 ? 3.520 1.949 11.628 1.00 89.75 112 SER A CA 1
ATOM 895 C C . SER A 1 112 ? 3.219 0.691 12.450 1.00 89.75 112 SER A C 1
ATOM 897 O O . SER A 1 112 ? 2.450 0.735 13.409 1.00 89.75 112 SER A O 1
ATOM 899 N N . HIS A 1 113 ? 3.844 -0.448 12.132 1.00 89.69 113 HIS A N 1
ATOM 900 C CA . HIS A 1 113 ? 3.617 -1.690 12.887 1.00 89.69 113 HIS A CA 1
ATOM 901 C C . HIS A 1 113 ? 3.934 -1.539 14.390 1.00 89.69 113 HIS A C 1
ATOM 903 O O . HIS A 1 113 ? 3.188 -2.022 15.243 1.00 89.69 113 HIS A O 1
ATOM 909 N N . ARG A 1 114 ? 4.984 -0.775 14.726 1.00 89.75 114 ARG A N 1
ATOM 910 C CA . ARG A 1 114 ? 5.352 -0.445 16.112 1.00 89.75 114 ARG A CA 1
ATOM 911 C C . ARG A 1 114 ? 4.252 0.343 16.830 1.00 89.75 114 ARG A C 1
ATOM 913 O O . ARG A 1 114 ? 3.942 0.049 17.982 1.00 89.75 114 ARG A O 1
ATOM 920 N N . GLU A 1 115 ? 3.643 1.320 16.162 1.00 94.12 115 GLU A N 1
ATOM 921 C CA . GLU A 1 115 ? 2.505 2.072 16.709 1.00 94.12 115 GLU A CA 1
ATOM 922 C C . GLU A 1 115 ? 1.263 1.196 16.855 1.00 94.12 115 GLU A C 1
ATOM 924 O O . GLU A 1 115 ? 0.591 1.278 17.879 1.00 94.12 115 GLU A O 1
ATOM 929 N N . GLN A 1 116 ? 0.990 0.315 15.888 1.00 94.88 116 GLN A N 1
ATOM 930 C CA . GLN A 1 116 ? -0.115 -0.646 15.974 1.00 94.88 116 GLN A CA 1
ATOM 931 C C . GLN A 1 116 ? 0.017 -1.525 17.224 1.00 94.88 116 GLN A C 1
ATOM 933 O O . GLN A 1 116 ? -0.943 -1.646 17.983 1.00 94.88 116 GLN A O 1
ATOM 938 N N . LYS A 1 117 ? 1.217 -2.062 17.500 1.00 94.12 117 LYS A N 1
ATOM 939 C CA . LYS A 1 117 ? 1.495 -2.873 18.701 1.00 94.12 117 LYS A CA 1
ATOM 940 C C . LYS A 1 117 ? 1.267 -2.075 19.994 1.00 94.12 117 LYS A C 1
ATOM 942 O O . LYS A 1 117 ? 0.599 -2.564 20.902 1.00 94.12 117 LYS A O 1
ATOM 947 N N . LYS A 1 118 ? 1.740 -0.821 20.060 1.00 95.62 118 LYS A N 1
ATOM 948 C CA . LYS A 1 118 ? 1.506 0.081 21.210 1.00 95.62 118 LYS A CA 1
ATOM 949 C C . LYS A 1 118 ? 0.017 0.369 21.431 1.00 95.62 118 LYS A C 1
ATOM 951 O O . LYS A 1 118 ? -0.457 0.329 22.564 1.00 95.62 118 LYS A O 1
ATOM 956 N N . LEU A 1 119 ? -0.721 0.641 20.356 1.00 96.69 119 LEU A N 1
ATOM 957 C CA . LEU A 1 119 ? -2.160 0.900 20.405 1.00 96.69 119 LEU A CA 1
ATOM 958 C C . LEU A 1 119 ? -2.947 -0.342 20.842 1.00 96.69 119 LEU A C 1
ATOM 960 O O . LEU A 1 119 ? -3.902 -0.212 21.604 1.00 96.69 119 LEU A O 1
ATOM 964 N N . MET A 1 120 ? -2.535 -1.540 20.415 1.00 96.50 120 MET A N 1
ATOM 965 C CA . MET A 1 120 ? -3.174 -2.789 20.845 1.00 96.50 120 MET A CA 1
ATOM 966 C C . MET A 1 120 ? -2.889 -3.129 22.299 1.00 96.50 120 MET A C 1
ATOM 968 O O . MET A 1 120 ? -3.808 -3.552 22.994 1.00 96.50 120 MET A O 1
ATOM 972 N N . LYS A 1 121 ? -1.680 -2.854 22.800 1.00 95.31 121 LYS A N 1
ATOM 973 C CA . LYS A 1 121 ? -1.393 -2.965 24.236 1.00 95.31 121 LYS A CA 1
ATOM 974 C C . LYS A 1 121 ? -2.345 -2.083 25.057 1.00 95.31 121 LYS A C 1
ATOM 976 O O . LYS A 1 121 ? -3.033 -2.590 25.937 1.00 95.31 121 LYS A O 1
ATOM 981 N N . ARG A 1 122 ? -2.490 -0.804 24.683 1.00 96.94 122 ARG A N 1
ATOM 982 C CA . ARG A 1 122 ? -3.438 0.121 25.336 1.00 96.94 122 ARG A CA 1
ATOM 983 C C . ARG A 1 122 ? -4.895 -0.333 25.241 1.00 96.94 122 ARG A C 1
ATOM 985 O O . ARG A 1 122 ? -5.648 -0.149 26.189 1.00 96.94 122 ARG A O 1
ATOM 992 N N . TYR A 1 123 ? -5.306 -0.910 24.111 1.00 97.12 123 TYR A N 1
ATOM 993 C CA . TYR A 1 123 ? -6.655 -1.462 23.958 1.00 97.12 123 TYR A CA 1
ATOM 994 C C . TYR A 1 123 ? -6.945 -2.533 25.020 1.00 97.12 123 TYR A C 1
ATOM 996 O O . TYR A 1 123 ? -7.977 -2.455 25.686 1.00 97.12 123 TYR A O 1
ATOM 1004 N N . TYR A 1 124 ? -6.034 -3.493 25.207 1.00 95.50 124 TYR A N 1
ATOM 1005 C CA . TYR A 1 124 ? -6.215 -4.554 26.199 1.00 95.50 124 TYR A CA 1
ATOM 1006 C C . TYR A 1 124 ? -6.156 -4.018 27.634 1.00 95.50 124 TYR A C 1
ATOM 1008 O O . TYR A 1 124 ? -7.000 -4.400 28.434 1.00 95.50 124 TYR A O 1
ATOM 1016 N N . GLU A 1 125 ? -5.270 -3.061 27.934 1.00 96.38 125 GLU A N 1
ATOM 1017 C CA . GLU A 1 125 ? -5.225 -2.384 29.244 1.00 96.38 125 GLU A CA 1
ATOM 1018 C C . GLU A 1 125 ? -6.556 -1.687 29.593 1.00 96.38 125 GLU A C 1
ATOM 1020 O O . GLU A 1 125 ? -7.012 -1.743 30.732 1.00 96.38 125 GLU A O 1
ATOM 1025 N N . ILE A 1 126 ? -7.209 -1.033 28.623 1.00 97.25 126 ILE A N 1
ATOM 1026 C CA . ILE A 1 126 ? -8.527 -0.404 28.832 1.00 97.25 126 ILE A CA 1
ATOM 1027 C C . ILE A 1 126 ? -9.609 -1.471 29.031 1.00 97.25 126 ILE A C 1
ATOM 1029 O O . ILE A 1 126 ? -10.493 -1.306 29.875 1.00 97.25 126 ILE A O 1
ATOM 1033 N N . LYS A 1 127 ? -9.552 -2.555 28.251 1.00 95.75 127 LYS A N 1
ATOM 1034 C CA . LYS A 1 127 ? -10.557 -3.622 28.283 1.00 95.75 127 LYS A CA 1
ATOM 1035 C C . LYS A 1 127 ? -10.513 -4.421 29.585 1.00 95.75 127 LYS A C 1
ATOM 1037 O O . LYS A 1 127 ? -11.573 -4.785 30.079 1.00 95.75 127 LYS A O 1
ATOM 1042 N N . ASP A 1 128 ? -9.320 -4.620 30.132 1.00 94.81 128 ASP A N 1
ATOM 1043 C CA . ASP A 1 128 ? -9.087 -5.238 31.438 1.00 94.81 128 ASP A CA 1
ATOM 1044 C C . ASP A 1 128 ? -9.657 -4.374 32.575 1.00 94.81 128 ASP A C 1
ATOM 1046 O O . ASP A 1 128 ? -10.474 -4.831 33.369 1.00 94.81 128 ASP A O 1
ATOM 1050 N N . LYS A 1 129 ? -9.356 -3.066 32.569 1.00 97.44 129 LYS A N 1
ATOM 1051 C CA . LYS A 1 129 ? -9.870 -2.115 33.574 1.00 97.44 129 LYS A CA 1
ATOM 1052 C C . LYS A 1 129 ? -11.380 -1.887 33.500 1.00 97.44 129 LYS A C 1
ATOM 1054 O O . LYS A 1 129 ? -12.017 -1.611 34.511 1.00 97.44 129 LYS A O 1
ATOM 1059 N N . THR A 1 130 ? -11.956 -1.918 32.298 1.00 97.19 130 THR A N 1
ATOM 1060 C CA . THR A 1 130 ? -13.365 -1.563 32.058 1.00 97.19 130 THR A CA 1
ATOM 1061 C C . THR A 1 130 ? -14.038 -2.548 31.093 1.00 97.19 130 THR A C 1
ATOM 1063 O O . THR A 1 130 ? -14.322 -2.210 29.944 1.00 97.19 130 THR A O 1
ATOM 1066 N N . PRO A 1 131 ? -14.374 -3.775 31.527 1.00 96.38 131 PRO A N 1
ATOM 1067 C CA . PRO A 1 131 ? -14.837 -4.834 30.622 1.00 96.38 131 PRO A CA 1
ATOM 1068 C C . PRO A 1 131 ? -16.133 -4.490 29.869 1.00 96.38 131 PRO A C 1
ATOM 1070 O O . PRO A 1 131 ? -16.320 -4.922 28.726 1.00 96.38 131 PRO A O 1
ATOM 1073 N N . LYS A 1 132 ? -16.995 -3.649 30.458 1.00 98.00 132 LYS A N 1
ATOM 1074 C CA . LYS A 1 132 ? -18.285 -3.224 29.883 1.00 98.00 132 LYS A CA 1
ATOM 1075 C C . LYS A 1 132 ? -18.167 -2.206 28.739 1.00 98.00 132 LYS A C 1
ATOM 1077 O O . LYS A 1 132 ? -19.145 -2.002 28.025 1.00 98.00 132 LYS A O 1
ATOM 1082 N N . ILE A 1 133 ? -17.012 -1.565 28.534 1.00 97.81 133 ILE A N 1
ATOM 1083 C CA . ILE A 1 133 ? -16.871 -0.559 27.471 1.00 97.81 133 ILE A CA 1
ATOM 1084 C C . ILE A 1 133 ? -16.893 -1.224 26.082 1.00 97.81 133 ILE A C 1
ATOM 1086 O O . ILE A 1 133 ? -16.274 -2.272 25.861 1.00 97.81 133 ILE A O 1
ATOM 1090 N N . SER A 1 134 ? -17.609 -0.629 25.126 1.00 98.06 134 SER A N 1
ATOM 1091 C CA . SER A 1 134 ? -17.692 -1.152 23.758 1.00 98.06 134 SER A CA 1
ATOM 1092 C C . SER A 1 134 ? -16.393 -0.914 22.978 1.00 98.06 134 SER A C 1
ATOM 1094 O O . SER A 1 134 ? -15.700 0.086 23.179 1.00 98.06 134 SER A O 1
ATOM 1096 N N . ASP A 1 135 ? -16.081 -1.808 22.036 1.00 97.50 135 ASP A N 1
ATOM 1097 C CA . ASP A 1 135 ? -14.903 -1.671 21.166 1.00 97.50 135 ASP A CA 1
ATOM 1098 C C . ASP A 1 135 ? -14.923 -0.361 20.366 1.00 97.50 135 ASP A C 1
ATOM 1100 O O . ASP A 1 135 ? -13.876 0.226 20.106 1.00 97.50 135 ASP A O 1
ATOM 1104 N N . GLU A 1 136 ? -16.109 0.121 19.997 1.00 98.00 136 GLU A N 1
ATOM 1105 C CA . GLU A 1 136 ? -16.272 1.371 19.260 1.00 98.00 136 GLU A CA 1
ATOM 1106 C C . GLU A 1 136 ? -15.916 2.597 20.107 1.00 98.00 136 GLU A C 1
ATOM 1108 O O . GLU A 1 136 ? -15.265 3.522 19.615 1.00 98.00 136 GLU A O 1
ATOM 1113 N N . ASN A 1 137 ? -16.255 2.578 21.398 1.00 98.31 137 ASN A N 1
ATOM 1114 C CA . ASN A 1 137 ? -15.851 3.631 22.323 1.00 98.31 137 ASN A CA 1
ATOM 1115 C C . ASN A 1 137 ? -14.337 3.608 22.554 1.00 98.31 137 ASN A C 1
ATOM 1117 O O . ASN A 1 137 ? -13.703 4.660 22.479 1.00 98.31 137 ASN A O 1
ATOM 1121 N N . ILE A 1 138 ? -13.726 2.426 22.714 1.00 97.75 138 ILE A N 1
ATOM 1122 C CA . ILE A 1 138 ? -12.260 2.326 22.806 1.00 97.75 138 ILE A CA 1
ATOM 1123 C C . ILE A 1 138 ? -11.598 2.808 21.505 1.00 97.75 138 ILE A C 1
ATOM 1125 O O . ILE A 1 138 ? -10.608 3.537 21.550 1.00 97.75 138 ILE A O 1
ATOM 1129 N N . ALA A 1 139 ? -12.146 2.464 20.334 1.00 97.81 139 ALA A N 1
ATOM 1130 C CA . ALA A 1 139 ? -11.625 2.922 19.044 1.00 97.81 139 ALA A CA 1
ATOM 1131 C C . ALA A 1 139 ? -11.607 4.457 18.955 1.00 97.81 139 ALA A C 1
ATOM 1133 O O . ALA A 1 139 ? -10.595 5.038 18.555 1.00 97.81 139 ALA A O 1
ATOM 1134 N N . LYS A 1 140 ? -12.687 5.115 19.404 1.00 97.56 140 LYS A N 1
ATOM 1135 C CA . LYS A 1 140 ? -12.768 6.581 19.505 1.00 97.56 140 LYS A CA 1
ATOM 1136 C C . LYS A 1 140 ? -11.719 7.141 20.470 1.00 97.56 140 LYS A C 1
ATOM 1138 O O . LYS A 1 140 ? -11.011 8.072 20.092 1.00 97.56 140 LYS A O 1
ATOM 1143 N N . MET A 1 141 ? -11.552 6.543 21.655 1.00 97.81 141 MET A N 1
ATOM 1144 C CA . MET A 1 141 ? -10.530 6.952 22.636 1.00 97.81 141 MET A CA 1
ATOM 1145 C C . MET A 1 141 ? -9.108 6.862 22.067 1.00 97.81 141 MET A C 1
ATOM 1147 O O . MET A 1 141 ? -8.286 7.749 22.289 1.00 97.81 141 MET A O 1
ATOM 1151 N N . LEU A 1 142 ? -8.823 5.816 21.290 1.00 97.06 142 LEU A N 1
ATOM 1152 C CA . LEU A 1 142 ? -7.520 5.608 20.656 1.00 97.06 142 LEU A CA 1
ATOM 1153 C C . LEU A 1 142 ? -7.346 6.385 19.339 1.00 97.06 142 LEU A C 1
ATOM 1155 O O . LEU A 1 142 ? -6.267 6.334 18.751 1.00 97.06 142 LEU A O 1
ATOM 1159 N N . LYS A 1 143 ? -8.375 7.108 18.871 1.00 96.19 143 LYS A N 1
ATOM 1160 C CA . LYS A 1 143 ? -8.413 7.807 17.571 1.00 96.19 143 LYS A CA 1
ATOM 1161 C C . LYS A 1 143 ? -8.160 6.874 16.374 1.00 96.19 143 LYS A C 1
ATOM 1163 O O . LYS A 1 143 ? -7.536 7.263 15.386 1.00 96.19 143 LYS A O 1
ATOM 1168 N N . ILE A 1 144 ? -8.668 5.643 16.444 1.00 96.25 144 ILE A N 1
ATOM 1169 C CA . ILE A 1 144 ? -8.569 4.621 15.391 1.00 96.25 144 ILE A CA 1
ATOM 1170 C C . ILE A 1 144 ? -9.969 4.358 14.822 1.00 96.25 144 ILE A C 1
ATOM 1172 O O . ILE A 1 144 ? -10.964 4.384 15.539 1.00 96.25 144 ILE A O 1
ATOM 1176 N N . GLY A 1 145 ? -10.075 4.065 13.523 1.00 95.62 145 GLY A N 1
ATOM 1177 C CA . GLY A 1 145 ? -11.350 3.633 12.940 1.00 95.62 145 GLY A CA 1
ATOM 1178 C C . GLY A 1 145 ? -11.783 2.259 13.471 1.00 95.62 145 GLY A C 1
ATOM 1179 O O . GLY A 1 145 ? -10.970 1.337 13.507 1.00 95.62 145 GLY A O 1
ATOM 1180 N N . GLY A 1 146 ? -13.064 2.078 13.810 1.00 96.50 146 GLY A N 1
ATOM 1181 C CA . GLY A 1 146 ? -13.573 0.819 14.385 1.00 96.50 146 GLY A CA 1
ATOM 1182 C C . GLY A 1 146 ? -13.253 -0.427 13.545 1.00 96.50 146 GLY A C 1
ATOM 1183 O O . GLY A 1 146 ? -12.782 -1.432 14.071 1.00 96.50 146 GLY A O 1
ATOM 1184 N N . ARG A 1 147 ? -13.374 -0.341 12.210 1.00 96.00 147 ARG A N 1
ATOM 1185 C CA . ARG A 1 147 ? -12.988 -1.437 11.293 1.00 96.00 147 ARG A CA 1
ATOM 1186 C C . ARG A 1 147 ? -11.497 -1.787 11.380 1.00 96.00 147 ARG A C 1
ATOM 1188 O O . ARG A 1 147 ? -11.133 -2.958 11.293 1.00 96.00 147 ARG A O 1
ATOM 1195 N N . THR A 1 148 ? -10.641 -0.781 11.553 1.00 95.06 148 THR A N 1
ATOM 1196 C CA . THR A 1 148 ? -9.193 -0.963 11.715 1.00 95.06 148 THR A CA 1
ATOM 1197 C C . THR A 1 148 ? -8.888 -1.679 13.025 1.00 95.06 148 THR A C 1
ATOM 1199 O O . THR A 1 148 ? -8.120 -2.636 13.015 1.00 95.06 148 THR A O 1
ATOM 1202 N N . LEU A 1 149 ? -9.550 -1.288 14.119 1.00 96.75 149 LEU A N 1
ATOM 1203 C CA . LEU A 1 149 ? -9.416 -1.957 15.413 1.00 96.75 149 LEU A CA 1
ATOM 1204 C C . LEU A 1 149 ? -9.820 -3.437 15.328 1.00 96.75 149 LEU A C 1
ATOM 1206 O O . LEU A 1 149 ? -9.058 -4.300 15.749 1.00 96.75 149 LEU A O 1
ATOM 1210 N N . VAL A 1 150 ? -10.969 -3.753 14.717 1.00 96.06 150 VAL A N 1
ATOM 1211 C CA . VAL A 1 150 ? -11.427 -5.146 14.532 1.00 96.06 150 VAL A CA 1
ATOM 1212 C C . VAL A 1 150 ? -10.427 -5.963 13.710 1.00 96.06 150 VAL A C 1
ATOM 1214 O O . VAL A 1 150 ? -10.117 -7.104 14.062 1.00 96.06 150 VAL A O 1
ATOM 1217 N N . ARG A 1 151 ? -9.888 -5.388 12.628 1.00 95.69 151 ARG A N 1
ATOM 1218 C CA . ARG A 1 151 ? -8.858 -6.040 11.810 1.00 95.69 151 ARG A CA 1
ATOM 1219 C C . ARG A 1 151 ? -7.591 -6.315 12.619 1.00 95.69 151 ARG A C 1
ATOM 1221 O O . ARG A 1 151 ? -7.072 -7.426 12.551 1.00 95.69 151 ARG A O 1
ATOM 1228 N N . TRP A 1 152 ? -7.109 -5.338 13.386 1.00 95.81 152 TRP A N 1
ATOM 1229 C CA . TRP A 1 152 ? -5.923 -5.508 14.226 1.00 95.81 152 TRP A CA 1
ATOM 1230 C C . TRP A 1 152 ? -6.152 -6.537 15.328 1.00 95.81 152 TRP A C 1
ATOM 1232 O O . TRP A 1 152 ? -5.304 -7.400 15.506 1.00 95.81 152 TRP A O 1
ATOM 1242 N N . LYS A 1 153 ? -7.317 -6.552 15.987 1.00 95.38 153 LYS A N 1
ATOM 1243 C CA . LYS A 1 153 ? -7.668 -7.607 16.952 1.00 95.38 153 LYS A CA 1
ATOM 1244 C C . LYS A 1 153 ? -7.513 -9.001 16.347 1.00 95.38 153 LYS A C 1
ATOM 1246 O O . LYS A 1 153 ? -6.899 -9.858 16.969 1.00 95.38 153 LYS A O 1
ATOM 1251 N N . ARG A 1 154 ? -8.011 -9.227 15.124 1.00 94.38 154 ARG A N 1
ATOM 1252 C CA . ARG A 1 154 ? -7.840 -10.515 14.422 1.00 94.38 154 ARG A CA 1
ATOM 1253 C C . ARG A 1 154 ? -6.366 -10.826 14.159 1.00 94.38 154 ARG A C 1
ATOM 1255 O O . ARG A 1 154 ? -5.925 -11.932 14.445 1.00 94.38 154 ARG A O 1
ATOM 1262 N N . GLN A 1 155 ? -5.615 -9.842 13.668 1.00 92.31 155 GLN A N 1
ATOM 1263 C CA . GLN A 1 155 ? -4.198 -9.991 13.337 1.00 92.31 155 GLN A CA 1
ATOM 1264 C C . GLN A 1 155 ? -3.327 -10.291 14.569 1.00 92.31 155 GLN A C 1
ATOM 1266 O O . GLN A 1 155 ? -2.486 -11.179 14.521 1.00 92.31 155 GLN A O 1
ATOM 1271 N N . PHE A 1 156 ? -3.538 -9.587 15.683 1.00 90.69 156 PHE A N 1
ATOM 1272 C CA . PHE A 1 156 ? -2.745 -9.754 16.904 1.00 90.69 156 PHE A CA 1
ATOM 1273 C C . PHE A 1 156 ? -3.221 -10.921 17.780 1.00 90.69 156 PHE A C 1
ATOM 1275 O O . PHE A 1 156 ? -2.404 -11.502 18.486 1.00 90.69 156 PHE A O 1
ATOM 1282 N N . LYS A 1 157 ? -4.498 -11.328 17.710 1.00 86.88 157 LYS A N 1
ATOM 1283 C CA . LYS A 1 157 ? -4.976 -12.547 18.389 1.00 86.88 157 LYS A CA 1
ATOM 1284 C C . LYS A 1 157 ? -4.283 -13.802 17.845 1.00 86.88 157 LYS A C 1
ATOM 1286 O O . LYS A 1 157 ? -3.964 -14.693 18.617 1.00 86.88 157 LYS A O 1
ATOM 1291 N N . GLN A 1 158 ? -4.000 -13.837 16.541 1.00 77.12 158 GLN A N 1
ATOM 1292 C CA . GLN A 1 158 ? -3.212 -14.911 15.924 1.00 77.12 158 GLN A CA 1
ATOM 1293 C C . GLN A 1 158 ? -1.748 -14.902 16.386 1.00 77.12 158 GLN A C 1
ATOM 1295 O O . GLN A 1 158 ? -1.134 -15.955 16.482 1.00 77.12 158 GLN A O 1
ATOM 1300 N N . GLN A 1 159 ? -1.201 -13.726 16.708 1.00 70.38 159 GLN A N 1
ATOM 1301 C CA . GLN A 1 159 ? 0.180 -13.593 17.174 1.00 70.38 159 GLN A CA 1
ATOM 1302 C C . GLN A 1 159 ? 0.351 -13.930 18.657 1.00 70.38 159 GLN A C 1
ATOM 1304 O O . GLN A 1 159 ? 1.401 -14.429 19.020 1.00 70.38 159 GLN A O 1
ATOM 1309 N N . GLN A 1 160 ? -0.652 -13.697 19.512 1.00 63.66 160 GLN A N 1
ATOM 1310 C CA . GLN A 1 160 ? -0.565 -14.071 20.933 1.00 63.66 160 GLN A CA 1
ATOM 1311 C C . GLN A 1 160 ? -0.759 -15.569 21.202 1.00 63.66 160 GLN A C 1
ATOM 1313 O O . GLN A 1 160 ? -0.420 -16.027 22.285 1.00 63.66 160 GLN A O 1
ATOM 1318 N N . PHE A 1 161 ? -1.260 -16.337 20.228 1.00 50.25 161 PHE A N 1
ATOM 1319 C CA . PHE A 1 161 ? -1.327 -17.801 20.323 1.00 50.25 161 PHE A CA 1
ATOM 1320 C C . PHE A 1 161 ? 0.013 -18.494 20.032 1.00 50.25 161 PHE A C 1
ATOM 1322 O O . PHE A 1 161 ? 0.149 -19.686 20.283 1.00 50.25 161 PHE A O 1
ATOM 1329 N N . TYR A 1 162 ? 1.005 -17.746 19.545 1.00 41.50 162 TYR A N 1
ATOM 1330 C CA . TYR A 1 162 ? 2.402 -18.151 19.585 1.00 41.50 162 TYR A CA 1
ATOM 1331 C C . TYR A 1 162 ? 3.078 -17.299 20.657 1.00 41.50 162 TYR A C 1
ATOM 1333 O O . TYR A 1 162 ? 3.320 -16.115 20.410 1.00 41.50 162 TYR A O 1
ATOM 1341 N N . PRO A 1 163 ? 3.357 -17.835 21.857 1.00 45.12 163 PRO A N 1
ATOM 1342 C CA . PRO A 1 163 ? 4.146 -17.113 22.835 1.00 45.12 163 PRO A CA 1
ATOM 1343 C C . PRO A 1 163 ? 5.547 -16.963 22.243 1.00 45.12 163 PRO A C 1
ATOM 1345 O O . PRO A 1 163 ? 6.378 -17.858 22.325 1.00 45.12 163 PRO A O 1
ATOM 1348 N N . TYR A 1 164 ? 5.798 -15.838 21.576 1.00 45.12 164 TYR A N 1
ATOM 1349 C CA . TYR A 1 164 ? 7.145 -15.434 21.214 1.00 45.12 164 TYR A CA 1
ATOM 1350 C C . TYR A 1 164 ? 7.829 -15.044 22.524 1.00 45.12 164 TYR A C 1
ATOM 1352 O O . TYR A 1 164 ? 7.749 -13.906 22.986 1.00 45.12 164 TYR A O 1
ATOM 1360 N N . SER A 1 165 ? 8.417 -16.045 23.169 1.00 51.66 165 SER A N 1
ATOM 1361 C CA . SER A 1 165 ? 9.285 -15.944 24.332 1.00 51.66 165 SER A CA 1
ATOM 1362 C C . SER A 1 165 ? 10.640 -15.378 23.910 1.00 51.66 165 SER A C 1
ATOM 1364 O O . SER A 1 165 ? 11.639 -16.084 23.933 1.00 51.66 165 SER A O 1
ATOM 1366 N N . VAL A 1 166 ? 10.691 -14.134 23.444 1.00 51.09 166 VAL A N 1
ATOM 1367 C CA . VAL A 1 166 ? 11.963 -13.452 23.172 1.00 51.09 166 VAL A CA 1
ATOM 1368 C C . VAL A 1 166 ? 11.745 -11.966 23.427 1.00 51.09 166 VAL A C 1
ATOM 1370 O O . VAL A 1 166 ? 11.029 -11.328 22.662 1.00 51.09 166 VAL A O 1
ATOM 1373 N N . ASP A 1 167 ? 12.244 -11.505 24.578 1.00 45.59 167 ASP A N 1
ATOM 1374 C CA . ASP A 1 167 ? 12.662 -10.128 24.929 1.00 45.59 167 ASP A CA 1
ATOM 1375 C C . ASP A 1 167 ? 12.804 -9.950 26.465 1.00 45.59 167 ASP A C 1
ATOM 1377 O O . ASP A 1 167 ? 13.040 -8.847 26.945 1.00 45.59 167 ASP A O 1
ATOM 1381 N N . SER A 1 168 ? 12.704 -11.016 27.275 1.00 47.94 168 SER A N 1
ATOM 1382 C CA . SER A 1 168 ? 12.992 -10.961 28.722 1.00 47.94 168 SER A CA 1
ATOM 1383 C C . SER A 1 168 ? 14.427 -11.355 29.107 1.00 47.94 168 SER A C 1
ATOM 1385 O O . SER A 1 168 ? 14.671 -11.655 30.271 1.00 47.94 168 SER A O 1
ATOM 1387 N N . VAL A 1 169 ? 15.385 -11.354 28.175 1.00 53.41 169 VAL A N 1
ATOM 1388 C CA . VAL A 1 169 ? 16.808 -11.560 28.499 1.00 53.41 169 VAL A CA 1
ATOM 1389 C C . VAL A 1 169 ? 17.644 -10.516 27.774 1.00 53.41 169 VAL A C 1
ATOM 1391 O O . VAL A 1 169 ? 18.195 -10.797 26.723 1.00 53.41 169 VAL A O 1
ATOM 1394 N N . GLU A 1 170 ? 17.679 -9.300 28.312 1.00 51.97 170 GLU A N 1
ATOM 1395 C CA . GLU A 1 170 ? 18.832 -8.386 28.237 1.00 51.97 170 GLU A CA 1
ATOM 1396 C C . GLU A 1 170 ? 18.543 -7.149 29.100 1.00 51.97 170 GLU A C 1
ATOM 1398 O O . GLU A 1 170 ? 18.296 -6.061 28.604 1.00 51.97 170 GLU A O 1
ATOM 1403 N N . GLU A 1 171 ? 18.488 -7.346 30.419 1.00 51.81 171 GLU A N 1
ATOM 1404 C CA . GLU A 1 171 ? 18.809 -6.335 31.441 1.00 51.81 171 GLU A CA 1
ATOM 1405 C C . GLU A 1 171 ? 18.659 -7.004 32.812 1.00 51.81 171 GLU A C 1
ATOM 1407 O O . GLU A 1 171 ? 17.578 -7.020 33.391 1.00 51.81 171 GLU A O 1
ATOM 1412 N N . ASN A 1 172 ? 19.720 -7.684 33.260 1.00 43.19 172 ASN A N 1
ATOM 1413 C CA . ASN A 1 172 ? 20.149 -7.777 34.664 1.00 43.19 172 ASN A CA 1
ATOM 1414 C C . ASN A 1 172 ? 21.335 -8.746 34.767 1.00 43.19 172 ASN A C 1
ATOM 1416 O O . ASN A 1 172 ? 21.213 -9.898 35.178 1.00 43.19 172 ASN A O 1
ATOM 1420 N N . ALA A 1 173 ? 22.517 -8.252 34.398 1.00 53.88 173 ALA A N 1
ATOM 1421 C CA . ALA A 1 173 ? 23.755 -8.774 34.955 1.00 53.88 173 ALA A CA 1
ATOM 1422 C C . ALA A 1 173 ? 23.844 -8.270 36.402 1.00 53.88 173 ALA A C 1
ATOM 1424 O O . ALA A 1 173 ? 24.217 -7.125 36.644 1.00 53.88 173 ALA A O 1
ATOM 1425 N N . GLY A 1 174 ? 23.446 -9.107 37.359 1.00 53.06 174 GLY A N 1
ATOM 1426 C CA . GLY A 1 174 ? 23.613 -8.795 38.772 1.00 53.06 174 GLY A CA 1
ATOM 1427 C C . GLY A 1 174 ? 22.843 -9.717 39.707 1.00 53.06 174 GLY A C 1
ATOM 1428 O O . GLY A 1 174 ? 21.654 -9.524 39.919 1.00 53.06 174 GLY A O 1
ATOM 1429 N N . SER A 1 175 ? 23.590 -10.612 40.356 1.00 44.91 175 SER A N 1
ATOM 1430 C CA . SER A 1 175 ? 23.243 -11.308 41.601 1.00 44.91 175 SER A CA 1
ATOM 1431 C C . SER A 1 175 ? 22.448 -12.619 41.493 1.00 44.91 175 SER A C 1
ATOM 1433 O O . SER A 1 175 ? 21.226 -12.649 41.447 1.00 44.91 175 SER A O 1
ATOM 1435 N N . ASN A 1 176 ? 23.209 -13.719 41.488 1.00 52.31 176 ASN A N 1
ATOM 1436 C CA . ASN A 1 176 ? 23.247 -14.710 42.570 1.00 52.31 176 ASN A CA 1
ATOM 1437 C C . ASN A 1 176 ? 21.898 -15.038 43.248 1.00 52.31 176 ASN A C 1
ATOM 1439 O O . ASN A 1 176 ? 21.399 -14.204 43.995 1.00 52.31 176 ASN A O 1
ATOM 1443 N N . VAL A 1 177 ? 21.380 -16.263 43.059 1.00 43.44 177 VAL A N 1
ATOM 1444 C CA . VAL A 1 177 ? 20.836 -17.149 44.117 1.00 43.44 177 VAL A CA 1
ATOM 1445 C C . VAL A 1 177 ? 20.440 -18.521 43.534 1.00 43.44 177 VAL A C 1
ATOM 1447 O O . VAL A 1 177 ? 19.823 -18.632 42.480 1.00 43.44 177 VAL A O 1
ATOM 1450 N N . GLN A 1 178 ? 20.879 -19.518 44.301 1.00 43.94 178 GLN A N 1
ATOM 1451 C CA . GLN A 1 178 ? 20.675 -20.967 44.388 1.00 43.94 178 GLN A CA 1
ATOM 1452 C C . GLN A 1 178 ? 19.561 -21.704 43.626 1.00 43.94 178 GLN A C 1
ATOM 1454 O O . GLN A 1 178 ? 18.404 -21.298 43.545 1.00 43.94 178 GLN A O 1
ATOM 1459 N N . GLU A 1 179 ? 19.978 -22.911 43.230 1.00 47.50 179 GLU A N 1
ATOM 1460 C CA . GLU A 1 179 ? 19.215 -24.119 42.918 1.00 47.50 179 GLU A CA 1
ATOM 1461 C C . GLU A 1 179 ? 18.111 -24.436 43.939 1.00 47.50 179 GLU A C 1
ATOM 1463 O O . GLU A 1 179 ? 18.390 -24.580 45.128 1.00 47.50 179 GLU A O 1
ATOM 1468 N N . ILE A 1 180 ? 16.894 -24.699 43.450 1.00 42.84 180 ILE A N 1
ATOM 1469 C CA . ILE A 1 180 ? 15.981 -25.687 44.040 1.00 42.84 180 ILE A CA 1
ATOM 1470 C C . ILE A 1 180 ? 15.321 -26.448 42.886 1.00 42.84 180 ILE A C 1
ATOM 1472 O O . ILE A 1 180 ? 14.825 -25.853 41.929 1.00 42.84 180 ILE A O 1
ATOM 1476 N N . GLY A 1 181 ? 15.401 -27.775 42.962 1.00 36.97 181 GLY A N 1
ATOM 1477 C CA . GLY A 1 181 ? 14.998 -28.694 41.910 1.00 36.97 181 GLY A CA 1
ATOM 1478 C C . GLY A 1 181 ? 13.518 -29.074 41.881 1.00 36.97 181 GLY A C 1
ATOM 1479 O O . GLY A 1 181 ? 12.747 -28.766 42.781 1.00 36.97 181 GLY A O 1
ATOM 1480 N N . GLY A 1 182 ? 13.206 -29.823 40.819 1.00 40.72 182 GLY A N 1
ATOM 1481 C CA . GLY A 1 182 ? 12.212 -30.895 40.746 1.00 40.72 182 GLY A CA 1
ATOM 1482 C C . GLY A 1 182 ? 10.736 -30.520 40.878 1.00 40.72 182 GLY A C 1
ATOM 1483 O O . GLY A 1 182 ? 10.268 -30.212 41.964 1.00 40.72 182 GLY A O 1
ATOM 1484 N N . LEU A 1 183 ? 9.969 -30.722 39.801 1.00 36.28 183 LEU A N 1
ATOM 1485 C CA . LEU A 1 183 ? 8.936 -31.767 39.742 1.00 36.28 183 LEU A CA 1
ATOM 1486 C C . LEU A 1 183 ? 8.295 -31.846 38.345 1.00 36.28 183 LEU A C 1
ATOM 1488 O O . LEU A 1 183 ? 8.099 -30.850 37.654 1.00 36.28 183 LEU A O 1
ATOM 1492 N N . ASN A 1 184 ? 8.010 -33.088 37.960 1.00 43.44 184 ASN A N 1
ATOM 1493 C CA . ASN A 1 184 ? 7.407 -33.540 36.711 1.00 43.44 184 ASN A CA 1
ATOM 1494 C C . ASN A 1 184 ? 5.966 -33.040 36.542 1.00 43.44 184 ASN A C 1
ATOM 1496 O O . ASN A 1 184 ? 5.233 -32.980 37.526 1.00 43.44 184 ASN A O 1
ATOM 1500 N N . SER A 1 185 ? 5.524 -32.802 35.303 1.00 42.31 185 SER A N 1
ATOM 1501 C CA . SER A 1 185 ? 4.101 -32.831 34.921 1.00 42.31 185 SER A CA 1
ATOM 1502 C C . SER A 1 185 ? 3.940 -33.039 33.409 1.00 42.31 185 SER A C 1
ATOM 1504 O O . SER A 1 185 ? 4.121 -32.127 32.609 1.00 42.31 185 SER A O 1
ATOM 1506 N N . GLU A 1 186 ? 3.682 -34.303 33.075 1.00 36.81 186 GLU A N 1
ATOM 1507 C CA . GLU A 1 186 ? 2.727 -34.837 32.093 1.00 36.81 186 GLU A CA 1
ATOM 1508 C C . GLU A 1 186 ? 2.535 -34.134 30.736 1.00 36.81 186 GLU A C 1
ATOM 1510 O O . GLU A 1 186 ? 1.884 -33.101 30.578 1.00 36.81 186 GLU A O 1
ATOM 1515 N N . SER A 1 187 ? 3.031 -34.835 29.716 1.00 39.19 187 SER A N 1
ATOM 1516 C CA . SER A 1 187 ? 2.722 -34.698 28.299 1.00 39.19 187 SER A CA 1
ATOM 1517 C C . SER A 1 187 ? 1.273 -35.100 27.995 1.00 39.19 187 SER A C 1
ATOM 1519 O O . SER A 1 187 ? 0.942 -36.285 27.974 1.00 39.19 187 SER A O 1
ATOM 1521 N N . GLY A 1 188 ? 0.425 -34.113 27.709 1.00 38.50 188 GLY A N 1
ATOM 1522 C CA . GLY A 1 188 ? -0.875 -34.320 27.074 1.00 38.50 188 GLY A CA 1
ATOM 1523 C C . GLY A 1 188 ? -0.753 -34.270 25.551 1.00 38.50 188 GLY A C 1
ATOM 1524 O O . GLY A 1 188 ? -0.515 -33.203 24.982 1.00 38.50 188 GLY A O 1
ATOM 1525 N N . GLU A 1 189 ? -0.927 -35.421 24.901 1.00 47.12 189 GLU A N 1
ATOM 1526 C CA . GLU A 1 189 ? -1.167 -35.542 23.461 1.00 47.12 189 GLU A CA 1
ATOM 1527 C C . GLU A 1 189 ? -2.404 -34.723 23.061 1.00 47.12 189 GLU A C 1
ATOM 1529 O O . GLU A 1 189 ? -3.507 -34.943 23.565 1.00 47.12 189 GLU A O 1
ATOM 1534 N N . MET A 1 190 ? -2.240 -33.790 22.121 1.00 36.19 190 MET A N 1
ATOM 1535 C CA . MET A 1 190 ? -3.364 -33.181 21.416 1.00 36.19 190 MET A CA 1
ATOM 1536 C C . MET A 1 190 ? -3.245 -33.435 19.920 1.00 36.19 190 MET A C 1
ATOM 1538 O O . MET A 1 190 ? -2.271 -33.062 19.271 1.00 36.19 190 MET A O 1
ATOM 1542 N N . ASN A 1 191 ? -4.298 -34.078 19.422 1.00 38.91 191 ASN A N 1
ATOM 1543 C CA . ASN A 1 191 ? -4.511 -34.511 18.057 1.00 38.91 191 ASN A CA 1
ATOM 1544 C C . ASN A 1 191 ? -4.282 -33.399 17.030 1.00 38.91 191 ASN A C 1
ATOM 1546 O O . ASN A 1 191 ? -4.926 -32.346 17.028 1.00 38.91 191 ASN A O 1
ATOM 1550 N N . GLU A 1 192 ? -3.391 -33.720 16.104 1.00 40.28 192 GLU A N 1
ATOM 1551 C CA . GLU A 1 192 ? -3.121 -33.029 14.861 1.00 40.28 192 GLU A CA 1
ATOM 1552 C C . GLU A 1 192 ? -4.340 -33.161 13.933 1.00 40.28 192 GLU A C 1
ATOM 1554 O O . GLU A 1 192 ? -4.585 -34.205 13.335 1.00 40.28 192 GLU A O 1
ATOM 1559 N N . MET A 1 193 ? -5.146 -32.099 13.824 1.00 35.34 193 MET A N 1
ATOM 1560 C CA . MET A 1 193 ? -6.199 -32.005 12.809 1.00 35.34 193 MET A CA 1
ATOM 1561 C C . MET A 1 193 ? -5.877 -30.881 11.828 1.00 35.34 193 MET A C 1
ATOM 1563 O O . MET A 1 193 ? -6.307 -29.733 11.952 1.00 35.34 193 MET A O 1
ATOM 1567 N N . THR A 1 194 ? -5.077 -31.247 10.834 1.00 37.00 194 THR A N 1
ATOM 1568 C CA . THR A 1 194 ? -4.737 -30.464 9.650 1.00 37.00 194 THR A CA 1
ATOM 1569 C C . THR A 1 194 ? -5.985 -30.222 8.797 1.00 37.00 194 THR A C 1
ATOM 1571 O O . THR A 1 194 ? -6.470 -31.096 8.084 1.00 37.00 194 THR A O 1
ATOM 1574 N N . ARG A 1 195 ? -6.518 -28.994 8.830 1.00 37.53 195 ARG A N 1
ATOM 1575 C CA . ARG A 1 195 ? -7.412 -28.486 7.776 1.00 37.53 195 ARG A CA 1
ATOM 1576 C C . ARG A 1 195 ? -6.619 -27.601 6.827 1.00 37.53 195 ARG A C 1
ATOM 1578 O O . ARG A 1 195 ? -6.315 -26.452 7.141 1.00 37.53 195 ARG A O 1
ATOM 1585 N N . HIS A 1 196 ? -6.325 -28.157 5.658 1.00 41.56 196 HIS A N 1
ATOM 1586 C CA . HIS A 1 196 ? -5.914 -27.434 4.461 1.00 41.56 196 HIS A CA 1
ATOM 1587 C C . HIS A 1 196 ? -7.010 -26.446 4.024 1.00 41.56 196 HIS A C 1
ATOM 1589 O O . HIS A 1 196 ? -8.151 -26.866 3.828 1.00 41.56 196 HIS A O 1
ATOM 1595 N N . PRO A 1 197 ? -6.702 -25.156 3.810 1.00 44.88 197 PRO A N 1
ATOM 1596 C CA . PRO A 1 197 ? -7.508 -24.306 2.952 1.00 44.88 197 PRO A CA 1
ATOM 1597 C C . PRO A 1 197 ? -6.947 -24.327 1.525 1.00 44.88 197 PRO A C 1
ATOM 1599 O O . PRO A 1 197 ? -5.753 -24.108 1.307 1.00 44.88 197 PRO A O 1
ATOM 1602 N N . ASP A 1 198 ? -7.837 -24.567 0.563 1.00 41.12 198 ASP A N 1
ATOM 1603 C CA . ASP A 1 198 ? -7.585 -24.533 -0.875 1.00 41.12 198 ASP A CA 1
ATOM 1604 C C . ASP A 1 198 ? -6.900 -23.233 -1.308 1.00 41.12 198 ASP A C 1
ATOM 1606 O O . ASP A 1 198 ? -7.514 -22.173 -1.476 1.00 41.12 198 ASP A O 1
ATOM 1610 N N . ALA A 1 199 ? -5.595 -23.328 -1.542 1.00 38.66 199 ALA A N 1
ATOM 1611 C CA . ALA A 1 199 ? -4.841 -22.313 -2.242 1.00 38.66 199 ALA A CA 1
ATOM 1612 C C . ALA A 1 199 ? -5.122 -22.456 -3.745 1.00 38.66 199 ALA A C 1
ATOM 1614 O O . ALA A 1 199 ? -4.432 -23.181 -4.460 1.00 38.66 199 ALA A O 1
ATOM 1615 N N . LYS A 1 200 ? -6.107 -21.708 -4.262 1.00 37.56 200 LYS A N 1
ATOM 1616 C CA . LYS A 1 200 ? -6.087 -21.291 -5.674 1.00 37.56 200 LYS A CA 1
ATOM 1617 C C . LYS A 1 200 ? -4.949 -20.289 -5.856 1.00 37.56 200 LYS A C 1
ATOM 1619 O O . LYS A 1 200 ? 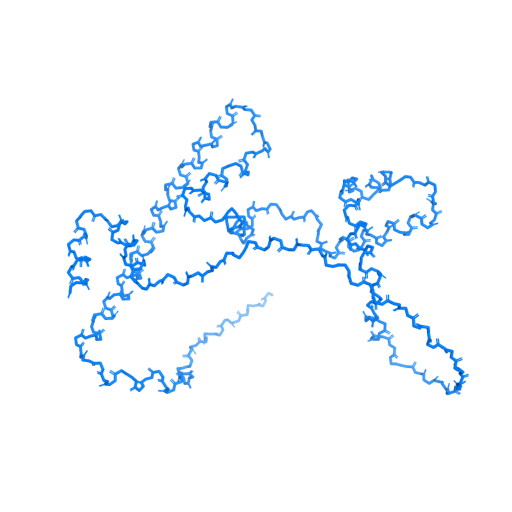-5.141 -19.074 -5.895 1.00 37.56 200 LYS A O 1
ATOM 1624 N N . THR A 1 201 ? -3.741 -20.832 -5.905 1.00 37.59 201 THR A N 1
ATOM 1625 C CA . THR A 1 201 ? -2.511 -20.142 -6.259 1.00 37.59 201 THR A CA 1
ATOM 1626 C C . THR A 1 201 ? -2.595 -19.792 -7.738 1.00 37.59 201 THR A C 1
ATOM 1628 O O . THR A 1 201 ? -2.426 -20.650 -8.598 1.00 37.59 201 THR A O 1
ATOM 1631 N N . TYR A 1 202 ? -2.852 -18.523 -8.052 1.00 40.50 202 TYR A N 1
ATOM 1632 C CA . TYR A 1 202 ? -2.472 -17.987 -9.354 1.00 40.50 202 TYR A CA 1
ATOM 1633 C C . TYR A 1 202 ? -0.946 -17.923 -9.368 1.00 40.50 202 TYR A C 1
ATOM 1635 O O . TYR A 1 202 ? -0.346 -16.961 -8.882 1.00 40.50 202 TYR A O 1
ATOM 1643 N N . SER A 1 203 ? -0.307 -18.978 -9.869 1.00 32.44 203 SER A N 1
ATOM 1644 C CA . SER A 1 203 ? 1.095 -18.920 -10.249 1.00 32.44 203 SER A CA 1
ATOM 1645 C C . SER A 1 203 ? 1.198 -17.961 -11.434 1.00 32.44 203 SER A C 1
ATOM 1647 O O . SER A 1 203 ? 0.949 -18.306 -12.586 1.00 32.44 203 SER A O 1
ATOM 1649 N N . CYS A 1 204 ? 1.561 -16.708 -11.163 1.00 38.75 204 CYS A N 1
ATOM 1650 C CA . CYS A 1 204 ? 2.215 -15.905 -12.185 1.00 38.75 204 CYS A CA 1
ATOM 1651 C C . CYS A 1 204 ? 3.573 -16.559 -12.424 1.00 38.75 204 CYS A C 1
ATOM 1653 O O . CYS A 1 204 ? 4.558 -16.233 -11.761 1.00 38.75 204 CYS A O 1
ATOM 1655 N N . ILE A 1 205 ? 3.595 -17.534 -13.331 1.00 33.62 205 ILE A N 1
ATOM 1656 C CA . ILE A 1 205 ? 4.821 -18.079 -13.888 1.00 33.62 205 ILE A CA 1
ATOM 1657 C C . ILE A 1 205 ? 5.523 -16.885 -14.531 1.00 33.62 205 ILE A C 1
ATOM 1659 O O . ILE A 1 205 ? 5.103 -16.388 -15.576 1.00 33.62 205 ILE A O 1
ATOM 1663 N N . TYR A 1 206 ? 6.572 -16.385 -13.878 1.00 41.75 206 TYR A N 1
ATOM 1664 C CA . TYR A 1 206 ? 7.580 -15.568 -14.538 1.00 41.75 206 TYR A CA 1
ATOM 1665 C C . TYR A 1 206 ? 8.293 -16.492 -15.524 1.00 41.75 206 TYR A C 1
ATOM 1667 O O . TYR A 1 206 ? 9.368 -17.018 -15.250 1.00 41.75 206 TYR A O 1
ATOM 1675 N N . SER A 1 207 ? 7.652 -16.741 -16.666 1.00 39.84 207 SER A N 1
ATOM 1676 C CA . SER A 1 207 ? 8.337 -17.315 -17.808 1.00 39.84 207 SER A CA 1
ATOM 1677 C C . SER A 1 207 ? 9.342 -16.258 -18.218 1.00 39.84 207 SER A C 1
ATOM 1679 O O . SER A 1 207 ? 8.955 -15.181 -18.678 1.00 39.84 207 SER A O 1
ATOM 1681 N N . GLN A 1 208 ? 10.622 -16.531 -17.972 1.00 41.06 208 GLN A N 1
ATOM 1682 C CA . GLN A 1 208 ? 11.709 -15.723 -18.498 1.00 41.06 208 GLN A CA 1
ATOM 1683 C C . GLN A 1 208 ? 11.432 -15.579 -20.001 1.00 41.06 208 GLN A C 1
ATOM 1685 O O . GLN A 1 208 ? 11.346 -16.602 -20.688 1.00 41.06 208 GLN A O 1
ATOM 1690 N N . PRO A 1 209 ? 11.167 -14.365 -20.515 1.00 44.41 209 PRO A N 1
ATOM 1691 C CA . PRO A 1 209 ? 10.912 -14.206 -21.932 1.00 44.41 209 PRO A CA 1
ATOM 1692 C C . PRO A 1 209 ? 12.163 -14.706 -22.644 1.00 44.41 209 PRO A C 1
ATOM 1694 O O . PRO A 1 209 ? 13.262 -14.211 -22.383 1.00 44.41 209 PRO A O 1
ATOM 1697 N N . SER A 1 210 ? 12.004 -15.718 -23.500 1.00 56.94 210 SER A N 1
ATOM 1698 C CA . SER A 1 210 ? 13.087 -16.157 -24.373 1.00 56.94 210 SER A CA 1
ATOM 1699 C C . SER A 1 210 ? 13.647 -14.922 -25.083 1.00 56.94 210 SER A C 1
ATOM 1701 O O . SER A 1 210 ? 12.900 -13.983 -25.372 1.00 56.94 210 SER A O 1
ATOM 1703 N N . GLY A 1 211 ? 14.956 -14.870 -25.346 1.00 56.22 211 GLY A N 1
ATOM 1704 C CA . GLY A 1 211 ? 15.579 -13.694 -25.979 1.00 56.22 211 GLY A CA 1
ATOM 1705 C C . GLY A 1 211 ? 14.856 -13.246 -27.261 1.00 56.22 211 GLY A C 1
ATOM 1706 O O . GLY A 1 211 ? 14.774 -12.054 -27.555 1.00 56.22 211 GLY A O 1
ATOM 1707 N N . HIS A 1 212 ? 14.210 -14.192 -27.949 1.00 60.91 212 HIS A N 1
ATOM 1708 C CA . HIS A 1 212 ? 13.334 -13.961 -29.096 1.00 60.91 212 HIS A CA 1
ATOM 1709 C C . HIS A 1 212 ? 12.090 -13.111 -28.783 1.00 60.91 212 HIS A C 1
ATOM 1711 O O . HIS A 1 212 ? 11.690 -12.302 -29.613 1.00 60.91 212 HIS A O 1
ATOM 1717 N N . PHE A 1 213 ? 11.501 -13.222 -27.591 1.00 62.44 213 PHE A N 1
ATOM 1718 C CA . PHE A 1 213 ? 10.324 -12.446 -27.186 1.00 62.44 213 PHE A CA 1
ATOM 1719 C C . PHE A 1 213 ? 10.665 -10.971 -26.931 1.00 62.44 213 PHE A C 1
ATOM 1721 O O . PHE A 1 213 ? 9.914 -10.077 -27.319 1.00 62.44 213 PHE A O 1
ATOM 1728 N N . LEU A 1 214 ? 11.832 -10.697 -26.338 1.00 64.00 214 LEU A N 1
ATOM 1729 C CA . LEU A 1 214 ? 12.350 -9.333 -26.172 1.00 64.00 214 LEU A CA 1
ATOM 1730 C C . LEU A 1 214 ? 12.683 -8.690 -27.525 1.00 64.00 214 LEU A C 1
ATOM 1732 O O . LEU A 1 214 ? 12.359 -7.523 -27.740 1.00 64.00 214 LEU A O 1
ATOM 1736 N N . LEU A 1 215 ? 13.252 -9.458 -28.457 1.00 66.81 215 LEU A N 1
ATOM 1737 C CA . LEU A 1 215 ? 13.519 -9.004 -29.824 1.00 66.81 215 LEU A CA 1
ATOM 1738 C C . LEU A 1 215 ? 12.232 -8.748 -30.619 1.00 66.81 215 LEU A C 1
ATOM 1740 O O . LEU A 1 215 ? 12.139 -7.738 -31.315 1.00 66.81 215 LEU A O 1
ATOM 1744 N N . LEU A 1 216 ? 11.208 -9.591 -30.459 1.00 68.69 216 LEU A N 1
ATOM 1745 C CA . LEU A 1 216 ? 9.900 -9.396 -31.086 1.00 68.69 216 LEU A CA 1
ATOM 1746 C C . LEU A 1 216 ? 9.197 -8.144 -30.540 1.00 68.69 216 LEU A C 1
ATOM 1748 O O . LEU A 1 216 ? 8.664 -7.344 -31.306 1.00 68.69 216 LEU A O 1
ATOM 1752 N N . LEU A 1 217 ? 9.251 -7.920 -29.224 1.00 64.75 217 LEU A N 1
ATOM 1753 C CA . LEU A 1 217 ? 8.701 -6.715 -28.596 1.00 64.75 217 LEU A CA 1
ATOM 1754 C C . LEU A 1 217 ? 9.454 -5.449 -29.024 1.00 64.75 217 LEU A C 1
ATOM 1756 O O . LEU A 1 217 ? 8.820 -4.420 -29.267 1.00 64.75 217 LEU A O 1
ATOM 1760 N N . LEU A 1 218 ? 10.780 -5.520 -29.178 1.00 68.00 218 LEU A N 1
ATOM 1761 C CA . LEU A 1 218 ? 11.579 -4.430 -29.744 1.00 68.00 218 LEU A CA 1
ATOM 1762 C C . LEU A 1 218 ? 11.218 -4.172 -31.213 1.00 68.00 218 LEU A C 1
ATOM 1764 O O . LEU A 1 218 ? 11.079 -3.014 -31.599 1.00 68.00 218 LEU A O 1
ATOM 1768 N N . PHE A 1 219 ? 10.988 -5.215 -32.014 1.00 74.75 219 PHE A N 1
ATOM 1769 C CA . PHE A 1 219 ? 10.587 -5.087 -33.418 1.00 74.75 219 PHE A CA 1
ATOM 1770 C C . PHE A 1 219 ? 9.185 -4.481 -33.585 1.00 74.75 219 PHE A C 1
ATOM 1772 O O . PHE A 1 219 ? 8.974 -3.610 -34.435 1.00 74.75 219 PHE A O 1
ATOM 1779 N N . ILE 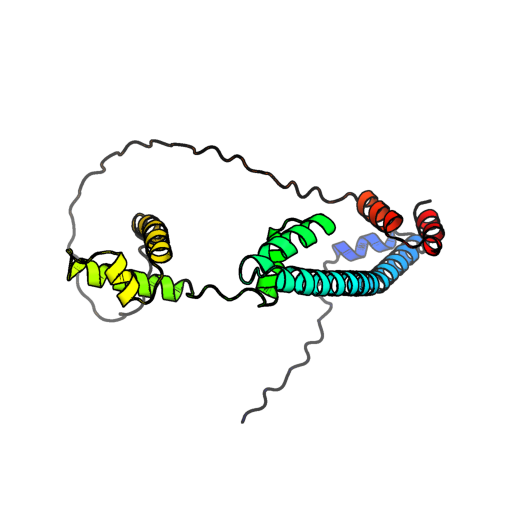A 1 220 ? 8.225 -4.895 -32.753 1.00 71.38 220 ILE A N 1
ATOM 1780 C CA . ILE A 1 220 ? 6.852 -4.368 -32.763 1.00 71.38 220 ILE A CA 1
ATOM 1781 C C . ILE A 1 220 ? 6.836 -2.905 -32.304 1.00 71.38 220 ILE A C 1
ATOM 1783 O O . ILE A 1 220 ? 6.155 -2.080 -32.914 1.00 71.38 220 ILE A O 1
ATOM 1787 N N . ALA A 1 221 ? 7.615 -2.566 -31.272 1.00 65.38 221 ALA A N 1
ATOM 1788 C CA . ALA A 1 221 ? 7.673 -1.216 -30.716 1.00 65.38 221 ALA A CA 1
ATOM 1789 C C . ALA A 1 221 ? 8.559 -0.240 -31.516 1.00 65.38 221 ALA A C 1
ATOM 1791 O O . ALA A 1 221 ? 8.506 0.968 -31.269 1.00 65.38 221 ALA A O 1
ATOM 1792 N N . ALA A 1 222 ? 9.376 -0.727 -32.456 1.00 71.19 222 ALA A N 1
ATOM 1793 C CA . ALA A 1 222 ? 10.290 0.109 -33.222 1.00 71.19 222 ALA A CA 1
ATOM 1794 C C . ALA A 1 222 ? 9.574 0.929 -34.321 1.00 71.19 222 ALA A C 1
ATOM 1796 O O . ALA A 1 222 ? 8.711 0.409 -35.040 1.00 71.19 222 ALA A O 1
ATOM 1797 N N . PRO A 1 223 ? 9.964 2.203 -34.528 1.00 73.75 223 PRO A N 1
ATOM 1798 C CA . PRO A 1 223 ? 9.489 3.018 -35.646 1.00 73.75 223 PRO A CA 1
ATOM 1799 C C . PRO A 1 223 ? 9.776 2.342 -36.993 1.00 73.75 223 PRO A C 1
ATOM 1801 O O . PRO A 1 223 ? 10.813 1.697 -37.141 1.00 73.75 223 PRO A O 1
ATOM 1804 N N . LYS A 1 224 ? 8.924 2.551 -38.013 1.00 76.69 224 LYS A N 1
ATOM 1805 C CA . LYS A 1 224 ? 9.079 1.933 -39.353 1.00 76.69 224 LYS A CA 1
ATOM 1806 C C . LYS A 1 224 ? 10.500 2.069 -39.932 1.00 76.69 224 LYS A C 1
ATOM 1808 O O . LYS A 1 224 ? 10.997 1.121 -40.523 1.00 76.69 224 LYS A O 1
ATOM 1813 N N . LYS A 1 225 ? 11.173 3.202 -39.694 1.00 70.81 225 LYS A N 1
ATOM 1814 C CA . LYS A 1 225 ? 12.544 3.475 -40.167 1.00 70.81 225 LYS A CA 1
ATOM 1815 C C . LYS A 1 225 ? 13.635 2.631 -39.487 1.00 70.81 225 LYS A C 1
ATOM 1817 O O . LYS A 1 225 ? 14.719 2.505 -40.033 1.00 70.81 225 LYS A O 1
ATOM 1822 N N . CYS A 1 226 ? 13.364 2.062 -38.313 1.00 61.06 226 CYS A N 1
ATOM 1823 C CA . CYS A 1 226 ? 14.317 1.245 -37.555 1.00 61.06 226 CYS A CA 1
ATOM 1824 C C . CYS A 1 226 ? 14.096 -0.262 -37.750 1.00 61.06 226 CYS A C 1
ATOM 1826 O O . CYS A 1 226 ? 14.934 -1.058 -37.334 1.00 61.06 226 CYS A O 1
ATOM 1828 N N . LYS A 1 227 ? 12.987 -0.670 -38.382 1.00 74.75 227 LYS A N 1
ATOM 1829 C CA . LYS A 1 227 ? 12.651 -2.089 -38.565 1.00 74.75 227 LYS A CA 1
ATOM 1830 C C . LYS A 1 227 ? 13.621 -2.812 -39.499 1.00 74.75 227 LYS A C 1
ATOM 1832 O O . LYS A 1 227 ? 13.920 -3.971 -39.245 1.00 74.75 227 LYS A O 1
ATOM 1837 N N . SER A 1 228 ? 14.161 -2.132 -40.513 1.00 69.81 228 SER A N 1
ATOM 1838 C CA . SER A 1 228 ? 15.178 -2.701 -41.411 1.00 69.81 228 SER A CA 1
ATOM 1839 C C . SER A 1 228 ? 16.480 -3.038 -40.679 1.00 69.81 228 SER A C 1
ATOM 1841 O O . SER A 1 228 ? 17.057 -4.089 -40.921 1.00 69.81 228 SER A O 1
ATOM 1843 N N . VAL A 1 229 ? 16.899 -2.194 -39.732 1.00 63.72 229 VAL A N 1
ATOM 1844 C CA . VAL A 1 229 ? 18.101 -2.423 -38.913 1.00 63.72 229 VAL A CA 1
ATOM 1845 C C . VAL A 1 229 ? 17.897 -3.603 -37.963 1.00 63.72 229 VAL A C 1
ATOM 1847 O O . VAL A 1 229 ? 18.797 -4.412 -37.789 1.00 63.72 229 VAL A O 1
ATOM 1850 N N . ILE A 1 230 ? 16.701 -3.744 -37.384 1.00 67.94 230 ILE A N 1
ATOM 1851 C CA . ILE A 1 230 ? 16.388 -4.880 -36.505 1.00 67.94 230 ILE A CA 1
ATOM 1852 C C . ILE A 1 230 ? 16.292 -6.185 -37.311 1.00 67.94 230 ILE A C 1
ATOM 1854 O O . ILE A 1 230 ? 16.814 -7.197 -36.863 1.00 67.94 230 ILE A O 1
ATOM 1858 N N . LEU A 1 231 ? 15.701 -6.162 -38.513 1.00 71.62 231 LEU A N 1
ATOM 1859 C CA . LEU A 1 231 ? 15.692 -7.312 -39.431 1.00 71.62 231 LEU A CA 1
ATOM 1860 C C . LEU A 1 231 ? 17.105 -7.718 -39.868 1.00 71.62 231 LEU A C 1
ATOM 1862 O O . LEU A 1 231 ? 17.388 -8.905 -39.956 1.00 71.62 231 LEU A O 1
ATOM 1866 N N . PHE A 1 232 ? 18.002 -6.752 -40.080 1.00 66.06 232 PHE A N 1
ATOM 1867 C CA . PHE A 1 232 ? 19.403 -7.014 -40.421 1.00 66.06 232 PHE A CA 1
ATOM 1868 C C . PHE A 1 232 ? 20.211 -7.623 -39.263 1.00 66.06 232 PHE A C 1
ATOM 1870 O O . PHE A 1 232 ? 21.190 -8.312 -39.501 1.00 66.06 232 PHE A O 1
ATOM 1877 N N . VAL A 1 233 ? 19.819 -7.369 -38.011 1.00 60.16 233 VAL A N 1
ATOM 1878 C CA . VAL A 1 233 ? 20.445 -7.977 -36.821 1.00 60.16 233 VAL A CA 1
ATOM 1879 C C . VAL A 1 233 ? 19.860 -9.364 -36.513 1.00 60.16 233 VAL A C 1
ATOM 1881 O O . VAL A 1 233 ? 20.495 -10.151 -35.814 1.00 60.16 233 VAL A O 1
ATOM 1884 N N . LEU A 1 234 ? 18.650 -9.652 -37.007 1.00 60.88 234 LEU A N 1
ATOM 1885 C CA . LEU A 1 234 ? 17.953 -10.930 -36.825 1.00 60.88 234 LEU A CA 1
ATOM 1886 C C . LEU A 1 234 ? 18.305 -11.986 -37.887 1.00 60.88 234 LEU A C 1
ATOM 1888 O O . LEU A 1 234 ? 18.130 -13.169 -37.600 1.00 60.88 234 LEU A O 1
ATOM 1892 N N . ASN A 1 235 ? 18.772 -11.563 -39.066 1.00 64.12 235 ASN A N 1
ATOM 1893 C CA . ASN A 1 235 ? 19.375 -12.425 -40.090 1.00 64.12 235 ASN A CA 1
ATOM 1894 C C . ASN A 1 235 ? 20.881 -12.595 -39.850 1.00 64.12 235 ASN A C 1
ATOM 1896 O O . ASN A 1 235 ? 21.387 -13.701 -40.128 1.00 64.12 235 ASN A O 1
#

pLDDT: mean 71.45, std 19.4, range [32.44, 98.31]

Organism: Globodera rostochiensis (NCBI:txid31243)

Foldseek 3Di:
DDDDDDDDDDPDPPPDDVVVVVVPVPDDPVVVVVVVVVVVVCVVVVVVVVVVVVVVLVVVLVVLVVVVVVVVDDPPSPLVSLVVVCVVVVHDSVVSVVVCVVVVVDPPDPDDPVRLVVLVVVLVVVCVVPVPDDLCVSCVVSVHDSVVSVVSCVVVVVVVVPPPPPDPPDDDPDDDDDDDDDDDDDDDDDDDDDDDDDPPDPPPPVPPPDPVNVLVVCLVPDDPVCNVVSVVVVD

Sequence (235 aa):
MSITKSTDRTPKLDKLNPIQLISLDKLNTIQLIRILLSQSLITLIIPKMVKNKAKILLKMSKNMKADLNRAGFKNSYHQEIDKTVAKELGICFRTIFNWKSELGQTKPNKHSHREQKKLMKRYYEIKDKTPKISDENIAKMLKIGGRTLVRWKRQFKQQQFYPYSVDSVEENAGSNVQEIGGLNSESGEMNEMTRHPDAKTYSCIYSQPSGHFLLLLLFIAAPKKCKSVILFVLN

Secondary structure (DSSP, 8-state):
------------STTS-GGGTTTSTTS-HHHHHHHHHHHHHHHHHHHHHHHHHHHHHHHHHHHHHHHHHHTT-SSSHHHHHHHHHHHHHT--HHHHHHHHHHTT-SPPPSS-HHHHHHHHHHHHHHHHH-TTS-HHHHHHHTT--HHHHHHHHHHHHHHHTS----SSSSS---------------------------------------HHHHHHHHHHHS-GGGHHHHHHHH-